Protein AF-0000000085069146 (afdb_homodimer)

Foldseek 3Di:
DPPPPPPPPPPPPPPQQDQDCVDVVSVVLVVLLVVLLVVLVVCLVVPNLVSNVVSLVVLVVQLCCCVPPVVHVSSNVVSVVSSVVSVVVSVVSVVVVVVVD/DPPPPPPPPPPPPPPQQDQDCVDVVSVVLVVLLVVLLVVLVVCLVVPNLVSNVVSLVVLVVQLCCCVPPVVHVSSNVVSVVSSVVSVVVSVVSVVVVVVVD

Organism: Shewanella halifaxensis (strain HAW-EB4) (NCBI:txid458817)

Nearest PDB structures (foldseek):
  2w2u-assembly2_B  TM=6.486E-01  e=1.997E+00  Sulfolobus acidocaldarius
  6lea-assembly2_B  TM=6.170E-01  e=5.760E+00  Helicobacter pylori CPY1124
  1sr2-assembly1_A  TM=4.870E-01  e=4.122E+00  Escherichia coli
  2w2u-assembly2_B  TM=6.490E-01  e=1.997E+00  Sulfolobus acidocaldarius
  6lea-assembly2_B  TM=6.173E-01  e=5.760E+00  Helicobacter pylori CPY1124

Structure (mmCIF, N/CA/C/O backbone):
data_AF-0000000085069146-model_v1
#
loop_
_entity.id
_entity.type
_entity.pdbx_description
1 polymer 'Uncharacterized protein'
#
loop_
_atom_site.group_PDB
_atom_site.id
_atom_site.type_symbol
_atom_site.label_atom_id
_atom_site.label_alt_id
_atom_site.label_comp_id
_atom_site.label_asym_id
_atom_site.label_entity_id
_atom_site.label_seq_id
_atom_site.pdbx_PDB_ins_code
_atom_site.Cartn_x
_atom_site.Cartn_y
_atom_site.Cartn_z
_atom_site.occupancy
_atom_site.B_iso_or_equiv
_atom_site.auth_seq_id
_atom_site.auth_comp_id
_atom_site.auth_asym_id
_atom_site.auth_atom_id
_atom_site.pdbx_PDB_model_num
ATOM 1 N N . MET A 1 1 ? 60.031 -17.797 2.994 1 29.83 1 MET A N 1
ATOM 2 C CA . MET A 1 1 ? 58.812 -17.094 3.459 1 29.83 1 MET A CA 1
ATOM 3 C C . MET A 1 1 ? 57.812 -16.953 2.33 1 29.83 1 MET A C 1
ATOM 5 O O . MET A 1 1 ? 58 -16.125 1.43 1 29.83 1 MET A O 1
ATOM 9 N N . THR A 1 2 ? 57.281 -18.125 1.842 1 36.91 2 THR A N 1
ATOM 10 C CA . THR A 1 2 ? 56.344 -18.375 0.756 1 36.91 2 THR A CA 1
ATOM 11 C C . THR A 1 2 ? 55 -17.719 1.054 1 36.91 2 THR A C 1
ATOM 13 O O . THR A 1 2 ? 54.344 -18.016 2.072 1 36.91 2 THR A O 1
ATOM 16 N N . HIS A 1 3 ? 54.844 -16.391 0.701 1 35.59 3 HIS A N 1
ATOM 17 C CA . HIS A 1 3 ? 53.594 -15.609 0.743 1 35.59 3 HIS A CA 1
ATOM 18 C C . HIS A 1 3 ? 52.469 -16.312 -0.022 1 35.59 3 HIS A C 1
ATOM 20 O O . HIS A 1 3 ? 52.562 -16.5 -1.236 1 35.59 3 HIS A O 1
ATOM 26 N N . SER A 1 4 ? 51.844 -17.312 0.593 1 34.62 4 SER A N 1
ATOM 27 C CA . SER A 1 4 ? 50.594 -17.859 0.051 1 34.62 4 SER A CA 1
ATOM 28 C C . SER A 1 4 ? 49.562 -16.766 -0.184 1 34.62 4 SER A C 1
ATOM 30 O O . SER A 1 4 ? 49.188 -16.047 0.748 1 34.62 4 SER A O 1
ATOM 32 N N . ASN A 1 5 ? 49.562 -16.172 -1.427 1 31.11 5 ASN A N 1
ATOM 33 C CA . ASN A 1 5 ? 48.531 -15.289 -1.982 1 31.11 5 ASN A CA 1
ATOM 34 C C . ASN A 1 5 ? 47.125 -15.891 -1.844 1 31.11 5 ASN A C 1
ATOM 36 O O . ASN A 1 5 ? 46.781 -16.797 -2.594 1 31.11 5 ASN A O 1
ATOM 40 N N . ASN A 1 6 ? 46.688 -16.156 -0.671 1 31.34 6 ASN A N 1
ATOM 41 C CA . ASN A 1 6 ? 45.281 -16.516 -0.556 1 31.34 6 ASN A CA 1
ATOM 42 C C . ASN A 1 6 ? 44.375 -15.461 -1.211 1 31.34 6 ASN A C 1
ATOM 44 O O . ASN A 1 6 ? 44.25 -14.344 -0.708 1 31.34 6 ASN A O 1
ATOM 48 N N . VAL A 1 7 ? 44.281 -15.461 -2.514 1 32.47 7 VAL A N 1
ATOM 49 C CA . VAL A 1 7 ? 43.312 -14.664 -3.252 1 32.47 7 VAL A CA 1
ATOM 50 C C . VAL A 1 7 ? 41.938 -14.805 -2.609 1 32.47 7 VAL A C 1
ATOM 52 O O . VAL A 1 7 ? 41.438 -15.922 -2.418 1 32.47 7 VAL A O 1
ATOM 55 N N . ALA A 1 8 ? 41.594 -13.906 -1.754 1 35.69 8 ALA A N 1
ATOM 56 C CA . ALA A 1 8 ? 40.25 -13.734 -1.243 1 35.69 8 ALA A CA 1
ATOM 57 C C . ALA A 1 8 ? 39.219 -13.992 -2.336 1 35.69 8 ALA A C 1
ATOM 59 O O . ALA A 1 8 ? 39.281 -13.391 -3.412 1 35.69 8 ALA A O 1
ATOM 60 N N . HIS A 1 9 ? 38.875 -15.188 -2.57 1 34.94 9 HIS A N 1
ATOM 61 C CA . HIS A 1 9 ? 37.781 -15.492 -3.467 1 34.94 9 HIS A CA 1
ATOM 62 C C . HIS A 1 9 ? 36.656 -14.469 -3.33 1 34.94 9 HIS A C 1
ATOM 64 O O . HIS A 1 9 ? 36.156 -14.227 -2.227 1 34.94 9 HIS A O 1
ATOM 70 N N . SER A 1 10 ? 36.75 -13.406 -4.098 1 36.12 10 SER A N 1
ATOM 71 C CA . SER A 1 10 ? 35.656 -12.461 -4.238 1 36.12 10 SER A CA 1
ATOM 72 C C . SER A 1 10 ? 34.312 -13.164 -4.152 1 36.12 10 SER A C 1
ATOM 74 O O . SER A 1 10 ? 34.031 -14.102 -4.91 1 36.12 10 SER A O 1
ATOM 76 N N . VAL A 1 11 ? 33.719 -13.383 -2.979 1 39.62 11 VAL A N 1
ATOM 77 C CA . VAL A 1 11 ? 32.312 -13.781 -2.904 1 39.62 11 VAL A CA 1
ATOM 78 C C . VAL A 1 11 ? 31.547 -13.188 -4.078 1 39.62 11 VAL A C 1
ATOM 80 O O . VAL A 1 11 ? 31.672 -11.992 -4.367 1 39.62 11 VAL A O 1
ATOM 83 N N . PRO A 1 12 ? 31.312 -13.906 -5.109 1 39.94 12 PRO A N 1
ATOM 84 C CA . PRO A 1 12 ? 30.5 -13.289 -6.164 1 39.94 12 PRO A CA 1
ATOM 85 C C . PRO A 1 12 ? 29.531 -12.242 -5.629 1 39.94 12 PRO A C 1
ATOM 87 O O . PRO A 1 12 ? 29.016 -12.391 -4.523 1 39.94 12 PRO A O 1
ATOM 90 N N . ALA A 1 13 ? 29.562 -11 -5.887 1 39.19 13 ALA A N 1
ATOM 91 C CA . ALA A 1 13 ? 28.625 -9.922 -5.594 1 39.19 13 ALA A CA 1
ATOM 92 C C . ALA A 1 13 ? 27.203 -10.461 -5.465 1 39.19 13 ALA A C 1
ATOM 94 O O . ALA A 1 13 ? 26.75 -11.227 -6.316 1 39.19 13 ALA A O 1
ATOM 95 N N . ALA A 1 14 ? 26.656 -10.766 -4.348 1 45.34 14 ALA A N 1
ATOM 96 C CA . ALA A 1 14 ? 25.297 -11.211 -4.059 1 45.34 14 ALA A CA 1
ATOM 97 C C . ALA A 1 14 ? 24.328 -10.742 -5.141 1 45.34 14 ALA A C 1
ATOM 99 O O . ALA A 1 14 ? 24.359 -9.586 -5.555 1 45.34 14 ALA A O 1
ATOM 100 N N . ASN A 1 15 ? 23.859 -11.68 -6.113 1 59.53 15 ASN A N 1
ATOM 101 C CA . ASN A 1 15 ? 22.984 -11.5 -7.258 1 59.53 15 ASN A CA 1
ATOM 102 C C . ASN A 1 15 ? 21.922 -10.438 -6.988 1 59.53 15 ASN A C 1
ATOM 104 O O . ASN A 1 15 ? 21.109 -10.578 -6.078 1 59.53 15 ASN A O 1
ATOM 108 N N . THR A 1 16 ? 22.125 -9.289 -7.332 1 75.31 16 THR A N 1
ATOM 109 C CA . THR A 1 16 ? 21.172 -8.188 -7.207 1 75.31 16 THR A CA 1
ATOM 110 C C . THR A 1 16 ? 19.797 -8.594 -7.742 1 75.31 16 THR A C 1
ATOM 112 O O . THR A 1 16 ? 19.688 -9.062 -8.875 1 75.31 16 THR A O 1
ATOM 115 N N . PRO A 1 17 ? 18.797 -8.562 -6.891 1 87.44 17 PRO A N 1
ATOM 116 C CA . PRO A 1 17 ? 17.469 -8.906 -7.391 1 87.44 17 PRO A CA 1
ATOM 117 C C . PRO A 1 17 ? 17.078 -8.094 -8.625 1 87.44 17 PRO A C 1
ATOM 119 O O . PRO A 1 17 ? 17.438 -6.918 -8.734 1 87.44 17 PRO A O 1
ATOM 122 N N . ALA A 1 18 ? 16.594 -8.852 -9.586 1 92.81 18 ALA A N 1
ATOM 123 C CA . ALA A 1 18 ? 16.078 -8.219 -10.805 1 92.81 18 ALA A CA 1
ATOM 124 C C . ALA A 1 18 ? 14.703 -8.766 -11.172 1 92.81 18 ALA A C 1
ATOM 126 O O . ALA A 1 18 ? 14.352 -9.891 -10.797 1 92.81 18 ALA A O 1
ATOM 127 N N . PHE A 1 19 ? 13.977 -7.902 -11.891 1 96.12 19 PHE A N 1
ATOM 128 C CA . PHE A 1 19 ? 12.711 -8.383 -12.422 1 96.12 19 PHE A CA 1
ATOM 129 C C . PHE A 1 19 ? 12.93 -9.477 -13.453 1 96.12 19 PHE A C 1
ATOM 131 O O . PHE A 1 19 ? 13.812 -9.367 -14.312 1 96.12 19 PHE A O 1
ATOM 138 N N . ASP A 1 20 ? 12.219 -10.539 -13.242 1 96.62 20 ASP A N 1
ATOM 139 C CA . ASP A 1 20 ? 12.109 -11.547 -14.297 1 96.62 20 ASP A CA 1
ATOM 140 C C . ASP A 1 20 ? 11.055 -11.156 -15.328 1 96.62 20 ASP A C 1
ATOM 142 O O . ASP A 1 20 ? 9.859 -11.359 -15.102 1 96.62 20 ASP A O 1
ATOM 146 N N . LEU A 1 21 ? 11.453 -10.664 -16.469 1 94.5 21 LEU A N 1
ATOM 147 C CA . LEU A 1 21 ? 10.539 -10.07 -17.438 1 94.5 21 LEU A CA 1
ATOM 148 C C . LEU A 1 21 ? 9.719 -11.141 -18.141 1 94.5 21 LEU A C 1
ATOM 150 O O . LEU A 1 21 ? 8.734 -10.836 -18.828 1 94.5 21 LEU A O 1
ATOM 154 N N . SER A 1 22 ? 10.102 -12.367 -17.953 1 96.56 22 SER A N 1
ATOM 155 C CA . SER A 1 22 ? 9.312 -13.453 -18.516 1 96.56 22 SER A CA 1
ATOM 156 C C . SER A 1 22 ? 8.172 -13.852 -17.578 1 96.56 22 SER A C 1
ATOM 158 O O . SER A 1 22 ? 7.277 -14.602 -17.969 1 96.56 22 SER A O 1
ATOM 160 N N . ASN A 1 23 ? 8.148 -13.414 -16.438 1 96.81 23 ASN A N 1
ATOM 161 C CA . ASN A 1 23 ? 7.141 -13.672 -15.414 1 96.81 23 ASN A CA 1
ATOM 162 C C . ASN A 1 23 ? 6.098 -12.562 -15.359 1 96.81 23 ASN A C 1
ATOM 164 O O . ASN A 1 23 ? 6.41 -11.43 -14.992 1 96.81 23 ASN A O 1
ATOM 168 N N . PRO A 1 24 ? 4.859 -12.891 -15.656 1 97.25 24 PRO A N 1
ATOM 169 C CA . PRO A 1 24 ? 3.822 -11.859 -15.727 1 97.25 24 PRO A CA 1
ATOM 170 C C . PRO A 1 24 ? 3.617 -11.133 -14.398 1 97.25 24 PRO A C 1
ATOM 172 O O . PRO A 1 24 ? 3.264 -9.945 -14.391 1 97.25 24 PRO A O 1
ATOM 175 N N . GLN A 1 25 ? 3.846 -11.781 -13.312 1 97.69 25 GLN A N 1
ATOM 176 C CA . GLN A 1 25 ? 3.707 -11.109 -12.023 1 97.69 25 GLN A CA 1
ATOM 177 C C . GLN A 1 25 ? 4.809 -10.078 -11.82 1 97.69 25 GLN A C 1
ATOM 179 O O . GLN A 1 25 ? 4.559 -8.984 -11.305 1 97.69 25 GLN A O 1
ATOM 184 N N . HIS A 1 26 ? 5.945 -10.414 -12.266 1 98.38 26 HIS A N 1
ATOM 185 C CA . HIS A 1 26 ? 7.047 -9.461 -12.195 1 98.38 26 HIS A CA 1
ATOM 186 C C . HIS A 1 26 ? 6.805 -8.273 -13.117 1 98.38 26 HIS A C 1
ATOM 188 O O . HIS A 1 26 ? 7.074 -7.129 -12.734 1 98.38 26 HIS A O 1
ATOM 194 N N . LEU A 1 27 ? 6.316 -8.531 -14.211 1 98.44 27 LEU A N 1
ATOM 195 C CA . LEU A 1 27 ? 6.016 -7.449 -15.141 1 98.44 27 LEU A CA 1
ATOM 196 C C . LEU A 1 27 ? 4.965 -6.508 -14.555 1 98.44 27 LEU A C 1
ATOM 198 O O . LEU A 1 27 ? 5.125 -5.289 -14.602 1 98.44 27 LEU A O 1
ATOM 202 N N . ALA A 1 28 ? 3.953 -7.109 -14.047 1 98.62 28 ALA A N 1
ATOM 203 C CA . ALA A 1 28 ? 2.881 -6.309 -13.461 1 98.62 28 ALA A CA 1
ATOM 204 C C . ALA A 1 28 ? 3.385 -5.512 -12.266 1 98.62 28 ALA A C 1
ATOM 206 O O . ALA A 1 28 ? 3.078 -4.324 -12.125 1 98.62 28 ALA A O 1
ATOM 207 N N . MET A 1 29 ? 4.195 -6.148 -11.453 1 98.75 29 MET A N 1
ATOM 208 C CA . MET A 1 29 ? 4.734 -5.48 -10.273 1 98.75 29 MET A CA 1
ATOM 209 C C . MET A 1 29 ? 5.664 -4.34 -10.672 1 98.75 29 MET A C 1
ATOM 211 O O . MET A 1 29 ? 5.672 -3.285 -10.031 1 98.75 29 MET A O 1
ATOM 215 N N . ARG A 1 30 ? 6.43 -4.602 -11.688 1 98.62 30 ARG A N 1
ATOM 216 C CA . ARG A 1 30 ? 7.328 -3.553 -12.164 1 98.62 30 ARG A CA 1
ATOM 217 C C . ARG A 1 30 ? 6.547 -2.312 -12.586 1 98.62 30 ARG A C 1
ATOM 219 O O . ARG A 1 30 ? 6.93 -1.189 -12.25 1 98.62 30 ARG A O 1
ATOM 226 N N . LYS A 1 31 ? 5.457 -2.496 -13.258 1 98.69 31 LYS A N 1
ATOM 227 C CA . LYS A 1 31 ? 4.617 -1.388 -13.695 1 98.69 31 LYS A CA 1
ATOM 228 C C . LYS A 1 31 ? 4.008 -0.65 -12.508 1 98.69 31 LYS A C 1
ATOM 230 O O . LYS A 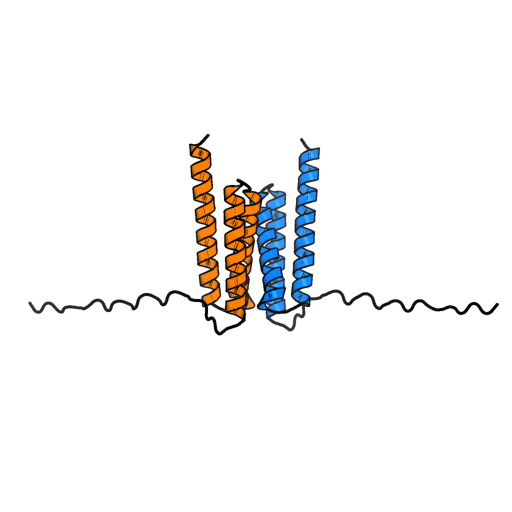1 31 ? 4.004 0.582 -12.469 1 98.69 31 LYS A O 1
ATOM 235 N N . LEU A 1 32 ? 3.529 -1.408 -11.594 1 98.81 32 LEU A N 1
ATOM 236 C CA . LEU A 1 32 ? 2.957 -0.805 -10.398 1 98.81 32 LEU A CA 1
ATOM 237 C C . LEU A 1 32 ? 3.998 0.037 -9.664 1 98.81 32 LEU A C 1
ATOM 239 O O . LEU A 1 32 ? 3.725 1.179 -9.289 1 98.81 32 LEU A O 1
ATOM 243 N N . MET A 1 33 ? 5.148 -0.481 -9.492 1 98.88 33 MET A N 1
ATOM 244 C CA . MET A 1 33 ? 6.215 0.193 -8.758 1 98.88 33 MET A CA 1
ATOM 245 C C . MET A 1 33 ? 6.633 1.479 -9.469 1 98.88 33 MET A C 1
ATOM 247 O O . MET A 1 33 ? 6.848 2.506 -8.82 1 98.88 33 MET A O 1
ATOM 251 N N . ALA A 1 34 ? 6.777 1.39 -10.773 1 98.81 34 ALA A N 1
ATOM 252 C CA . ALA A 1 34 ? 7.137 2.574 -11.547 1 98.81 34 ALA A CA 1
ATOM 253 C C . ALA A 1 34 ? 6.09 3.674 -11.383 1 98.81 34 ALA A C 1
ATOM 255 O O . ALA A 1 34 ? 6.438 4.84 -11.172 1 98.81 34 ALA A O 1
ATOM 256 N N . ASP A 1 35 ? 4.84 3.336 -11.469 1 98.81 35 ASP A N 1
ATOM 257 C CA . ASP A 1 35 ? 3.748 4.293 -11.32 1 98.81 35 ASP A CA 1
ATOM 258 C C . ASP A 1 35 ? 3.771 4.941 -9.938 1 98.81 35 ASP A C 1
ATOM 260 O O . ASP A 1 35 ? 3.631 6.16 -9.812 1 98.81 35 ASP A O 1
ATOM 264 N N . ILE A 1 36 ? 3.967 4.195 -8.93 1 98.88 36 ILE A N 1
ATOM 265 C CA . ILE A 1 36 ? 3.98 4.695 -7.559 1 98.88 36 ILE A CA 1
ATOM 266 C C . ILE A 1 36 ? 5.148 5.66 -7.375 1 98.88 36 ILE A C 1
ATOM 268 O O . ILE A 1 36 ? 4.996 6.727 -6.77 1 98.88 36 ILE A O 1
ATOM 272 N N . HIS A 1 37 ? 6.281 5.23 -7.879 1 98.81 37 HIS A N 1
ATOM 273 C CA . HIS A 1 37 ? 7.461 6.082 -7.77 1 98.81 37 HIS A CA 1
ATOM 274 C C . HIS A 1 37 ? 7.207 7.453 -8.383 1 98.81 37 HIS A C 1
ATOM 276 O O . HIS A 1 37 ? 7.496 8.477 -7.758 1 98.81 37 HIS A O 1
ATOM 282 N N . ILE A 1 38 ? 6.648 7.48 -9.547 1 98.75 38 ILE A N 1
ATOM 283 C CA . ILE A 1 38 ? 6.402 8.719 -10.266 1 98.75 38 ILE A CA 1
ATOM 284 C C . ILE A 1 38 ? 5.457 9.609 -9.461 1 98.75 38 ILE A C 1
ATOM 286 O O . ILE A 1 38 ? 5.715 10.805 -9.281 1 98.75 38 ILE A O 1
ATOM 290 N N . HIS A 1 39 ? 4.438 9.07 -8.938 1 98.75 39 HIS A N 1
ATOM 291 C CA . HIS A 1 39 ? 3.438 9.852 -8.211 1 98.75 39 HIS A CA 1
ATOM 292 C C . HIS A 1 39 ? 3.961 10.289 -6.852 1 98.75 39 HIS A C 1
ATOM 294 O O . HIS A 1 39 ? 3.615 11.367 -6.367 1 98.75 39 HIS A O 1
ATOM 300 N N . HIS A 1 40 ? 4.785 9.484 -6.254 1 98.81 40 HIS A N 1
ATOM 301 C CA . HIS A 1 40 ? 5.43 9.859 -5.004 1 98.81 40 HIS A CA 1
ATOM 302 C C . HIS A 1 40 ? 6.32 11.086 -5.188 1 98.81 40 HIS A C 1
ATOM 304 O O . HIS A 1 40 ? 6.227 12.047 -4.426 1 98.81 40 HIS A O 1
ATOM 310 N N . VAL A 1 41 ? 7.121 11.047 -6.152 1 98.19 41 VAL A N 1
ATOM 311 C CA . VAL A 1 41 ? 8.039 12.148 -6.441 1 98.19 41 VAL A CA 1
ATOM 312 C C . VAL A 1 41 ? 7.246 13.414 -6.742 1 98.19 41 VAL A C 1
ATOM 314 O O . VAL A 1 41 ? 7.594 14.5 -6.266 1 98.19 41 VAL A O 1
ATOM 317 N N . GLN A 1 42 ? 6.188 13.234 -7.512 1 98.38 42 GLN A N 1
ATOM 318 C CA . GLN A 1 42 ? 5.336 14.375 -7.824 1 98.38 42 GLN A CA 1
ATOM 319 C C . GLN A 1 42 ? 4.723 14.969 -6.555 1 98.38 42 GLN A C 1
ATOM 321 O O . GLN A 1 42 ? 4.672 16.188 -6.395 1 98.38 42 GLN A O 1
ATOM 326 N N . ALA A 1 43 ? 4.242 14.109 -5.695 1 98.44 43 ALA A N 1
ATOM 327 C CA . ALA A 1 43 ? 3.658 14.562 -4.438 1 98.44 43 ALA A CA 1
ATOM 328 C C . ALA A 1 43 ? 4.672 15.352 -3.613 1 98.44 43 ALA A C 1
ATOM 330 O O . ALA A 1 43 ? 4.34 16.391 -3.033 1 98.44 43 ALA A O 1
ATOM 331 N N . LEU A 1 44 ? 5.887 14.922 -3.578 1 97.44 44 LEU A N 1
ATOM 332 C CA . LEU A 1 44 ? 6.926 15.617 -2.826 1 97.44 44 LEU A CA 1
ATOM 333 C C . LEU A 1 44 ? 7.242 16.969 -3.451 1 97.44 44 LEU A C 1
ATOM 335 O O . LEU A 1 44 ? 7.414 17.969 -2.74 1 97.44 44 LEU A O 1
ATOM 339 N N . ALA A 1 45 ? 7.355 17 -4.723 1 95.88 45 ALA A N 1
ATOM 340 C CA . ALA A 1 45 ? 7.633 18.25 -5.434 1 95.88 45 ALA A CA 1
ATOM 341 C C . ALA A 1 45 ? 6.57 19.297 -5.129 1 95.88 45 ALA A C 1
ATOM 343 O O . ALA A 1 45 ? 6.859 20.5 -5.113 1 95.88 45 ALA A O 1
ATOM 344 N N . GLU A 1 46 ? 5.324 18.875 -4.875 1 96.62 46 GLU A N 1
ATOM 345 C CA . GLU A 1 46 ? 4.203 19.766 -4.578 1 96.62 46 GLU A CA 1
ATOM 346 C C . GLU A 1 46 ? 4.027 19.953 -3.072 1 96.62 46 GLU A C 1
ATOM 348 O O . GLU A 1 46 ? 3.047 20.547 -2.623 1 96.62 46 GLU A O 1
ATOM 353 N N . ASN A 1 47 ? 4.895 19.406 -2.312 1 94.75 47 ASN A N 1
ATOM 354 C CA . ASN A 1 47 ? 4.906 19.484 -0.855 1 94.75 47 ASN A CA 1
ATOM 355 C C . ASN A 1 47 ? 3.639 18.891 -0.249 1 94.75 47 ASN A C 1
ATOM 357 O O . ASN A 1 47 ? 3.111 19.406 0.735 1 94.75 47 ASN A O 1
ATOM 361 N N . LEU A 1 48 ? 3.156 17.891 -0.87 1 96.62 48 LEU A N 1
ATOM 362 C CA . LEU A 1 48 ? 2.02 17.125 -0.349 1 96.62 48 LEU A CA 1
ATOM 363 C C . LEU A 1 48 ? 2.49 15.922 0.454 1 96.62 48 LEU A C 1
ATOM 365 O O . LEU A 1 48 ? 2.422 14.789 -0.026 1 96.62 48 LEU A O 1
ATOM 369 N N . LEU A 1 49 ? 2.779 16.094 1.694 1 95.44 49 LEU A N 1
ATOM 370 C CA . LEU A 1 49 ? 3.49 15.109 2.504 1 95.44 49 LEU A CA 1
ATOM 371 C C . LEU A 1 49 ? 2.59 13.93 2.838 1 95.44 49 LEU A C 1
ATOM 373 O O . LEU A 1 49 ? 3.043 12.781 2.848 1 95.44 49 LEU A O 1
ATOM 377 N N . THR A 1 50 ? 1.379 14.195 3.111 1 96.38 50 THR A N 1
ATOM 378 C CA . THR A 1 50 ? 0.431 13.125 3.395 1 96.38 50 THR A CA 1
ATOM 379 C C . THR A 1 50 ? 0.229 12.242 2.166 1 96.38 50 THR A C 1
ATOM 381 O O . THR A 1 50 ? 0.164 11.016 2.279 1 96.38 50 THR A O 1
ATOM 384 N N . THR A 1 51 ? 0.176 12.836 1.044 1 98 51 THR A N 1
ATOM 385 C CA . THR A 1 51 ? 0.026 12.102 -0.211 1 98 51 THR A CA 1
ATOM 386 C C . THR A 1 51 ? 1.274 11.281 -0.508 1 98 51 THR A C 1
ATOM 388 O O . THR A 1 51 ? 1.176 10.133 -0.945 1 98 51 THR A O 1
ATOM 391 N N . ALA A 1 52 ? 2.41 11.883 -0.248 1 98.56 52 ALA A N 1
ATOM 392 C CA . ALA A 1 52 ? 3.656 11.141 -0.44 1 98.56 52 ALA A CA 1
ATOM 393 C C . ALA A 1 52 ? 3.709 9.914 0.458 1 98.56 52 ALA A C 1
ATOM 395 O O . ALA A 1 52 ? 4.098 8.828 0.014 1 98.56 52 ALA A O 1
ATOM 396 N N . ALA A 1 53 ? 3.311 10.109 1.663 1 98.25 53 ALA A N 1
ATOM 397 C CA . ALA A 1 53 ? 3.283 8.992 2.604 1 98.25 53 ALA A CA 1
ATOM 398 C C . ALA A 1 53 ? 2.342 7.891 2.121 1 98.25 53 ALA A C 1
ATOM 400 O O . ALA A 1 53 ? 2.617 6.703 2.305 1 98.25 53 ALA A O 1
ATOM 401 N N . LYS A 1 54 ? 1.259 8.266 1.55 1 98.75 54 LYS A N 1
ATOM 402 C CA . LYS A 1 54 ? 0.309 7.309 0.992 1 98.75 54 LYS A CA 1
ATOM 403 C C . LYS A 1 54 ? 0.959 6.465 -0.101 1 98.75 54 LYS A C 1
ATOM 405 O O . LYS A 1 54 ? 0.791 5.242 -0.132 1 98.75 54 LYS A O 1
ATOM 410 N N . TYR A 1 55 ? 1.674 7.07 -0.935 1 98.94 55 TYR A N 1
ATOM 411 C CA . TYR A 1 55 ? 2.326 6.324 -2.006 1 98.94 55 TYR A CA 1
ATOM 412 C C . TYR A 1 55 ? 3.412 5.41 -1.451 1 98.94 55 TYR A C 1
ATOM 414 O O . TYR A 1 55 ? 3.605 4.297 -1.941 1 98.94 55 TYR A O 1
ATOM 422 N N . ARG A 1 56 ? 4.16 5.902 -0.486 1 98.88 56 ARG A N 1
ATOM 423 C CA . ARG A 1 56 ? 5.102 5 0.166 1 98.88 56 ARG A CA 1
ATOM 424 C C . ARG A 1 56 ? 4.383 3.816 0.799 1 98.88 56 ARG A C 1
ATOM 426 O O . ARG A 1 56 ? 4.852 2.68 0.715 1 98.88 56 ARG A O 1
ATOM 433 N N . GLY A 1 57 ? 3.271 4.062 1.397 1 98.94 57 GLY A N 1
ATOM 434 C CA . GLY A 1 57 ? 2.441 2.988 1.915 1 98.94 57 GLY A CA 1
ATOM 435 C C . GLY A 1 57 ? 2.057 1.97 0.859 1 98.94 57 GLY A C 1
ATOM 436 O O . GLY A 1 57 ? 2.033 0.768 1.129 1 98.94 57 GLY A O 1
ATOM 437 N N . MET A 1 58 ? 1.772 2.428 -0.336 1 98.94 58 MET A N 1
ATOM 438 C CA . MET A 1 58 ? 1.438 1.506 -1.417 1 98.94 58 MET A CA 1
ATOM 439 C C . MET A 1 58 ? 2.58 0.527 -1.67 1 98.94 58 MET A C 1
ATOM 441 O O . MET A 1 58 ? 2.352 -0.674 -1.824 1 98.94 58 MET A O 1
ATOM 445 N N . VAL A 1 59 ? 3.754 1.028 -1.657 1 98.94 59 VAL A N 1
ATOM 446 C CA . VAL A 1 59 ? 4.91 0.172 -1.888 1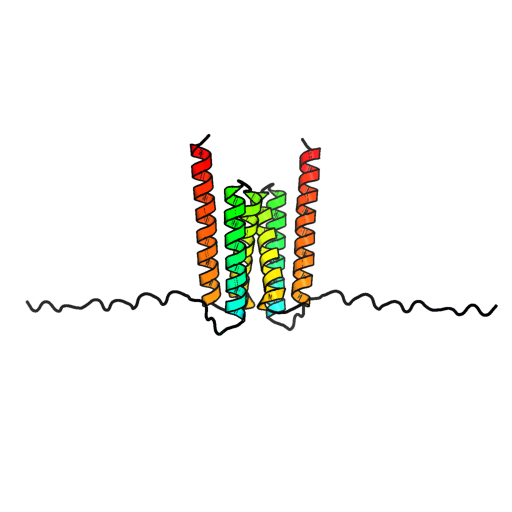 98.94 59 VAL A CA 1
ATOM 447 C C . VAL A 1 59 ? 5.047 -0.831 -0.744 1 98.94 59 VAL A C 1
ATOM 449 O O . VAL A 1 59 ? 5.383 -1.997 -0.97 1 98.94 59 VAL A O 1
ATOM 452 N N . ILE A 1 60 ? 4.844 -0.373 0.46 1 98.94 60 ILE A N 1
ATOM 453 C CA . ILE A 1 60 ? 4.895 -1.271 1.608 1 98.94 60 ILE A CA 1
ATOM 454 C C . ILE A 1 60 ? 3.857 -2.381 1.443 1 98.94 60 ILE A C 1
ATOM 456 O O . ILE A 1 60 ? 4.129 -3.543 1.751 1 98.94 60 ILE A O 1
ATOM 460 N N . GLY A 1 61 ? 2.688 -2.004 0.886 1 98.94 61 GLY A N 1
ATOM 461 C CA . GLY A 1 61 ? 1.697 -3.018 0.56 1 98.94 61 GLY A CA 1
ATOM 462 C C . GLY A 1 61 ? 2.191 -4.031 -0.456 1 98.94 61 GLY A C 1
ATOM 463 O O . GLY A 1 61 ? 2.035 -5.238 -0.262 1 98.94 61 GLY A O 1
ATOM 464 N N . LEU A 1 62 ? 2.789 -3.557 -1.502 1 98.94 62 LEU A N 1
ATOM 465 C CA . LEU A 1 62 ? 3.357 -4.441 -2.512 1 98.94 62 LEU A CA 1
ATOM 466 C C . LEU A 1 62 ? 4.395 -5.375 -1.896 1 98.94 62 LEU A C 1
ATOM 468 O O . LEU A 1 62 ? 4.418 -6.57 -2.197 1 98.94 62 LEU A O 1
ATOM 472 N N . LYS A 1 63 ? 5.254 -4.859 -1.062 1 98.88 63 LYS A N 1
ATOM 473 C CA . LYS A 1 63 ? 6.32 -5.602 -0.401 1 98.88 63 LYS A CA 1
ATOM 474 C C . LYS A 1 63 ? 5.758 -6.742 0.442 1 98.88 63 LYS A C 1
ATOM 476 O O . LYS A 1 63 ? 6.254 -7.871 0.383 1 98.88 63 LYS A O 1
ATOM 481 N N . LYS A 1 64 ? 4.75 -6.422 1.184 1 98.88 64 LYS A N 1
ATOM 482 C CA . LYS A 1 64 ? 4.125 -7.434 2.031 1 98.88 64 LYS A CA 1
ATOM 483 C C . LYS A 1 64 ? 3.477 -8.531 1.192 1 98.88 64 LYS A C 1
ATOM 485 O O . LYS A 1 64 ? 3.561 -9.711 1.532 1 98.88 64 LYS A O 1
ATOM 490 N N . VAL A 1 65 ? 2.861 -8.148 0.112 1 98.88 65 VAL A N 1
ATOM 491 C CA . VAL A 1 65 ? 2.254 -9.148 -0.761 1 98.88 65 VAL A CA 1
ATOM 492 C C . VAL A 1 65 ? 3.338 -10.039 -1.358 1 98.88 65 VAL A C 1
ATOM 494 O O . VAL A 1 65 ? 3.18 -11.266 -1.422 1 98.88 65 VAL A O 1
ATOM 497 N N . ALA A 1 66 ? 4.383 -9.422 -1.825 1 98.81 66 ALA A N 1
ATOM 498 C CA . ALA A 1 66 ? 5.48 -10.203 -2.393 1 98.81 66 ALA A CA 1
ATOM 499 C C . ALA A 1 66 ? 5.965 -11.258 -1.406 1 98.81 66 ALA A C 1
ATOM 501 O O . ALA A 1 66 ? 6.223 -12.398 -1.79 1 98.81 66 ALA A O 1
ATOM 502 N N . LEU A 1 67 ? 5.984 -10.875 -0.158 1 98.62 67 LEU A N 1
ATOM 503 C CA . LEU A 1 67 ? 6.535 -11.742 0.876 1 98.62 67 LEU A CA 1
ATOM 504 C C . LEU A 1 67 ? 5.512 -12.797 1.303 1 98.62 67 LEU A C 1
ATOM 506 O O . LEU A 1 67 ? 5.805 -13.992 1.289 1 98.62 67 LEU A O 1
ATOM 510 N N . TYR A 1 68 ? 4.352 -12.352 1.594 1 98.5 68 TYR A N 1
ATOM 511 C CA . TYR A 1 68 ? 3.436 -13.211 2.336 1 98.5 68 TYR A CA 1
ATOM 512 C C . TYR A 1 68 ? 2.449 -13.891 1.396 1 98.5 68 TYR A C 1
ATOM 514 O O . TYR A 1 68 ? 1.84 -14.898 1.755 1 98.5 68 TYR A O 1
ATOM 522 N N . VAL A 1 69 ? 2.227 -13.359 0.244 1 98.62 69 VAL A N 1
ATOM 523 C CA . VAL A 1 69 ? 1.193 -13.875 -0.648 1 98.62 69 VAL A CA 1
ATOM 524 C C . VAL A 1 69 ? 1.842 -14.586 -1.834 1 98.62 69 VAL A C 1
ATOM 526 O O . VAL A 1 69 ? 1.525 -15.742 -2.119 1 98.62 69 VAL A O 1
ATOM 529 N N . LEU A 1 70 ? 2.797 -13.945 -2.428 1 98.25 70 LEU A N 1
ATOM 530 C CA . LEU A 1 70 ? 3.414 -14.484 -3.635 1 98.25 70 LEU A CA 1
ATOM 531 C C . LEU A 1 70 ? 4.613 -15.359 -3.287 1 98.25 70 LEU A C 1
ATOM 533 O O . LEU A 1 70 ? 5.082 -16.141 -4.121 1 98.25 70 LEU A O 1
ATOM 537 N N . HIS A 1 71 ? 5.145 -15.148 -2.111 1 97.94 71 HIS A N 1
ATOM 538 C CA . HIS A 1 71 ? 6.359 -15.844 -1.689 1 97.94 71 HIS A CA 1
ATOM 539 C C . HIS A 1 71 ? 7.477 -15.672 -2.713 1 97.94 71 HIS A C 1
ATOM 541 O O . HIS A 1 71 ? 8.125 -16.641 -3.102 1 97.94 71 HIS A O 1
ATOM 547 N N . ASP A 1 72 ? 7.637 -14.516 -3.16 1 98 72 ASP A N 1
ATOM 548 C CA . ASP A 1 72 ? 8.641 -14.141 -4.156 1 98 72 ASP A CA 1
ATOM 549 C C . ASP A 1 72 ? 9.703 -13.227 -3.553 1 98 72 ASP A C 1
ATOM 551 O O . ASP A 1 72 ? 9.484 -12.023 -3.404 1 98 72 ASP A O 1
ATOM 555 N N . GLU A 1 73 ? 10.766 -13.773 -3.312 1 96.88 73 GLU A N 1
ATOM 556 C CA . GLU A 1 73 ? 11.836 -13.062 -2.617 1 96.88 73 GLU A CA 1
ATOM 557 C C . GLU A 1 73 ? 12.422 -11.953 -3.49 1 96.88 73 GLU A C 1
ATOM 559 O O . GLU A 1 73 ? 12.789 -10.891 -2.99 1 96.88 73 GLU A O 1
ATOM 564 N N . SER A 1 74 ? 12.531 -12.312 -4.758 1 97.62 74 SER A N 1
ATOM 565 C CA . SER A 1 74 ? 13.055 -11.289 -5.656 1 97.62 74 SER A CA 1
ATOM 566 C C . SER A 1 74 ? 12.164 -10.047 -5.66 1 97.62 74 SER A C 1
ATOM 568 O O . SER A 1 74 ? 12.656 -8.922 -5.523 1 97.62 74 SER A O 1
ATOM 570 N N . LEU A 1 75 ? 10.906 -10.258 -5.77 1 98.5 75 LEU A N 1
ATOM 571 C CA . LEU A 1 75 ? 9.977 -9.133 -5.746 1 98.5 75 LEU A CA 1
ATOM 572 C C . LEU A 1 75 ? 10 -8.43 -4.391 1 98.5 75 LEU A C 1
ATOM 574 O O . LEU A 1 75 ? 9.906 -7.203 -4.32 1 98.5 75 LEU A O 1
ATOM 578 N N . PHE A 1 76 ? 10.094 -9.18 -3.334 1 98.69 76 PHE A N 1
ATOM 579 C CA . PHE A 1 76 ? 10.203 -8.578 -2.008 1 98.69 76 PHE A CA 1
ATOM 580 C C . PHE A 1 76 ? 11.359 -7.594 -1.948 1 98.69 76 PHE A C 1
ATOM 582 O O . PHE A 1 76 ? 11.188 -6.449 -1.52 1 98.69 76 PHE A O 1
ATOM 589 N N . TRP A 1 77 ? 12.414 -8 -2.393 1 98.62 77 TRP A N 1
ATOM 590 C CA . TRP A 1 77 ? 13.609 -7.168 -2.293 1 98.62 77 TRP A CA 1
ATOM 591 C C . TRP A 1 77 ? 13.5 -5.941 -3.188 1 98.62 77 TRP A C 1
ATOM 593 O O . TRP A 1 77 ? 13.93 -4.848 -2.809 1 98.62 77 TRP A O 1
ATOM 603 N N . LEU A 1 78 ? 12.977 -6.145 -4.332 1 98.69 78 LEU A N 1
ATOM 604 C CA . LEU A 1 78 ? 12.797 -5.016 -5.238 1 98.69 78 LEU A CA 1
ATOM 605 C C . LEU A 1 78 ? 11.859 -3.979 -4.625 1 98.69 78 LEU A C 1
ATOM 607 O O . LEU A 1 78 ? 12.125 -2.775 -4.695 1 98.69 78 LEU A O 1
ATOM 611 N N . CYS A 1 79 ? 10.812 -4.406 -4.027 1 98.81 79 CYS A N 1
ATOM 612 C CA . CYS A 1 79 ? 9.898 -3.498 -3.344 1 98.81 79 CYS A CA 1
ATOM 613 C C . CYS A 1 79 ? 10.57 -2.842 -2.146 1 98.81 79 CYS A C 1
ATOM 615 O O . CYS A 1 79 ? 10.359 -1.659 -1.877 1 98.81 79 CYS A O 1
ATOM 617 N N . PHE A 1 80 ? 11.336 -3.537 -1.444 1 98.69 80 PHE A N 1
ATOM 618 C CA . PHE A 1 80 ? 12.062 -3.014 -0.294 1 98.69 80 PHE A CA 1
ATOM 619 C C . PHE A 1 80 ? 12.992 -1.883 -0.712 1 98.69 80 PHE A C 1
ATOM 621 O O . PHE A 1 80 ? 13.055 -0.848 -0.046 1 98.69 80 PHE A O 1
ATOM 628 N N . GLU A 1 81 ? 13.688 -2.121 -1.755 1 98.38 81 GLU A N 1
ATOM 629 C CA . GLU A 1 81 ? 14.594 -1.094 -2.262 1 98.38 81 GLU A CA 1
ATOM 630 C C . GLU A 1 81 ? 13.836 0.178 -2.629 1 98.38 81 GLU A C 1
ATOM 632 O O . GLU A 1 81 ? 14.273 1.285 -2.318 1 98.38 81 GLU A O 1
ATOM 637 N N . LEU A 1 82 ? 12.773 -0.018 -3.305 1 98.75 82 LEU A N 1
ATOM 638 C CA . LEU A 1 82 ? 11.977 1.151 -3.666 1 98.75 82 LEU A CA 1
ATOM 639 C C . LEU A 1 82 ? 11.453 1.857 -2.42 1 98.75 82 LEU A C 1
ATOM 641 O O . LEU A 1 82 ? 11.508 3.086 -2.328 1 98.75 82 LEU A O 1
ATOM 645 N N . GLU A 1 83 ? 10.93 1.122 -1.458 1 98.81 83 GLU A N 1
ATOM 646 C CA . GLU A 1 83 ? 10.453 1.71 -0.21 1 98.81 83 GLU A CA 1
ATOM 647 C C . GLU A 1 83 ? 11.539 2.551 0.454 1 98.81 83 GLU A C 1
ATOM 649 O O . GLU A 1 83 ? 11.281 3.674 0.895 1 98.81 83 GLU A O 1
ATOM 654 N N . SER A 1 84 ? 12.656 2.01 0.48 1 98.62 84 SER A N 1
ATOM 655 C CA . SER A 1 84 ? 13.797 2.689 1.094 1 98.62 84 SER A CA 1
ATOM 656 C C . SER A 1 84 ? 14.125 3.982 0.358 1 98.62 84 SER A C 1
ATOM 658 O O . SER A 1 84 ? 14.414 5.004 0.985 1 98.62 84 SER A O 1
ATOM 660 N N . ALA A 1 85 ? 14.109 3.885 -0.911 1 98.5 85 ALA A N 1
ATOM 661 C CA . ALA A 1 85 ? 14.375 5.074 -1.717 1 98.5 85 ALA A CA 1
ATOM 662 C C . ALA A 1 85 ? 13.336 6.16 -1.46 1 98.5 85 ALA A C 1
ATOM 664 O O . ALA A 1 85 ? 13.688 7.332 -1.306 1 98.5 85 ALA A O 1
ATOM 665 N N . LEU A 1 86 ? 12.109 5.777 -1.416 1 98.75 86 LEU A N 1
ATOM 666 C CA . LEU A 1 86 ? 11.047 6.746 -1.171 1 98.75 86 LEU A CA 1
ATOM 667 C C . LEU A 1 86 ? 11.203 7.387 0.204 1 98.75 86 LEU A C 1
ATOM 669 O O . LEU A 1 86 ? 11 8.594 0.359 1 98.75 86 LEU A O 1
ATOM 673 N N . GLU A 1 87 ? 11.5 6.641 1.128 1 98 87 GLU A N 1
ATOM 674 C CA . GLU A 1 87 ? 11.734 7.156 2.473 1 98 87 GLU A CA 1
ATOM 675 C C . GLU A 1 87 ? 12.883 8.156 2.486 1 98 87 GLU A C 1
ATOM 677 O O . GLU A 1 87 ? 12.789 9.219 3.111 1 98 87 GLU A O 1
ATOM 682 N N . ALA A 1 88 ? 13.883 7.844 1.822 1 97.94 88 ALA A N 1
ATOM 683 C CA . ALA A 1 88 ? 15.031 8.734 1.732 1 97.94 88 ALA A CA 1
ATOM 684 C C . ALA A 1 88 ? 14.656 10.055 1.061 1 97.94 88 ALA A C 1
ATOM 686 O O . ALA A 1 88 ? 15.086 11.125 1.495 1 97.94 88 ALA A O 1
ATOM 687 N N . PHE A 1 89 ? 13.883 9.922 0.03 1 97.69 89 PHE A N 1
ATOM 688 C CA . PHE A 1 89 ? 13.422 11.125 -0.649 1 97.69 89 PHE A CA 1
ATOM 689 C C . PHE A 1 89 ? 12.617 12.008 0.299 1 97.69 89 PHE A C 1
ATOM 691 O O . PHE A 1 89 ? 12.758 13.227 0.29 1 97.69 89 PHE A O 1
ATOM 698 N N . GLU A 1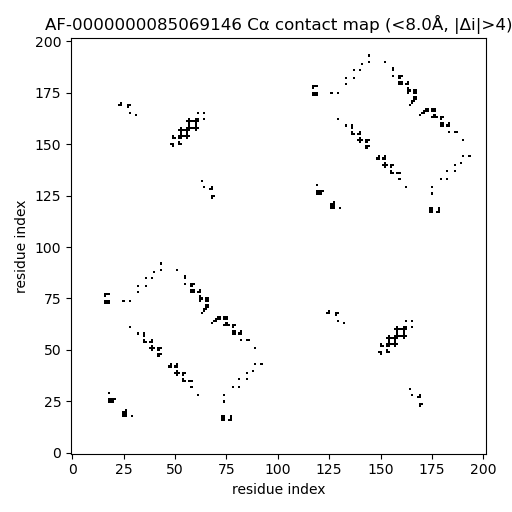 90 ? 11.805 11.422 1.085 1 97.31 90 GLU A N 1
ATOM 699 C CA . GLU A 1 90 ? 11.008 12.172 2.047 1 97.31 90 GLU A CA 1
ATOM 700 C C . GLU A 1 90 ? 11.891 12.867 3.078 1 97.31 90 GLU A C 1
ATOM 702 O O . GLU A 1 90 ? 11.656 14.016 3.438 1 97.31 90 GLU A O 1
ATOM 707 N N . GLU A 1 91 ? 12.836 12.164 3.52 1 96 91 GLU A N 1
ATOM 708 C CA . GLU A 1 91 ? 13.758 12.734 4.5 1 96 91 GLU A CA 1
ATOM 709 C C . GLU A 1 91 ? 14.523 13.914 3.924 1 96 91 GLU A C 1
ATOM 711 O O . GLU A 1 91 ? 14.656 14.953 4.574 1 96 91 GLU A O 1
ATOM 716 N N . LEU A 1 92 ? 14.984 13.734 2.777 1 95.06 92 LEU A N 1
ATOM 717 C CA . LEU A 1 92 ? 15.703 14.812 2.105 1 95.06 92 LEU A CA 1
ATOM 718 C C . LEU A 1 92 ? 14.812 16.031 1.917 1 95.06 92 LEU A C 1
ATOM 720 O O . LEU A 1 92 ? 15.25 17.156 2.139 1 95.06 92 LEU A O 1
ATOM 724 N N . ASN A 1 93 ? 13.625 15.797 1.54 1 93.62 93 ASN A N 1
ATOM 725 C CA . ASN A 1 93 ? 12.664 16.875 1.357 1 93.62 93 ASN A CA 1
ATOM 726 C C . ASN A 1 93 ? 12.414 17.641 2.658 1 93.62 93 ASN A C 1
ATOM 728 O O . ASN A 1 93 ? 12.289 18.859 2.656 1 93.62 93 ASN A O 1
ATOM 732 N N . GLN A 1 94 ? 12.391 16.922 3.695 1 91.44 94 GLN A N 1
ATOM 733 C CA . GLN A 1 94 ? 12.172 17.531 5 1 91.44 94 GLN A CA 1
ATOM 734 C C . GLN A 1 94 ? 13.375 18.375 5.422 1 91.44 94 GLN A C 1
ATOM 736 O O . GLN A 1 94 ? 13.211 19.469 5.969 1 91.44 94 GLN A O 1
ATOM 741 N N . ILE A 1 95 ? 14.516 17.906 5.117 1 91.75 95 ILE A N 1
ATOM 742 C CA . ILE A 1 95 ? 15.742 18.641 5.445 1 91.75 95 ILE A CA 1
ATOM 743 C C . ILE A 1 95 ? 15.789 19.938 4.648 1 91.75 95 ILE A C 1
ATOM 745 O O . ILE A 1 95 ? 16.078 21 5.207 1 91.75 95 ILE A O 1
ATOM 749 N N . GLN A 1 96 ? 15.43 19.844 3.457 1 91.44 96 GLN A N 1
ATOM 750 C CA . GLN A 1 96 ? 15.445 21.016 2.59 1 91.44 96 GLN A CA 1
ATOM 751 C C . GLN A 1 96 ? 14.406 22.047 3.029 1 91.44 96 GLN A C 1
ATOM 753 O O . GLN A 1 96 ? 14.672 23.25 3.029 1 91.44 96 GLN A O 1
ATOM 758 N N . ALA A 1 97 ? 13.289 21.641 3.439 1 87.88 97 ALA A N 1
ATOM 759 C CA . ALA A 1 97 ? 12.219 22.516 3.896 1 87.88 97 ALA A CA 1
ATOM 760 C C . ALA A 1 97 ? 12.625 23.25 5.176 1 87.88 97 ALA A C 1
ATOM 762 O O . ALA A 1 97 ? 12.344 24.438 5.34 1 87.88 97 ALA A O 1
ATOM 763 N N . ARG A 1 98 ? 13.328 22.562 6.023 1 89.06 98 ARG A N 1
ATOM 764 C CA . ARG A 1 98 ? 13.781 23.141 7.285 1 89.06 98 ARG A CA 1
ATOM 765 C C . ARG A 1 98 ? 14.875 24.172 7.059 1 89.06 98 ARG A C 1
ATOM 767 O O . ARG A 1 98 ? 14.922 25.188 7.738 1 89.06 98 ARG A O 1
ATOM 774 N N . ALA A 1 99 ? 15.594 23.859 6.102 1 90.81 99 ALA A N 1
ATOM 775 C CA . ALA A 1 99 ? 16.688 24.781 5.789 1 90.81 99 ALA A CA 1
ATOM 776 C C . ALA A 1 99 ? 16.156 26.047 5.141 1 90.81 99 ALA A C 1
ATOM 778 O O . ALA A 1 99 ? 16.75 27.125 5.293 1 90.81 99 ALA A O 1
ATOM 779 N N . ALA A 1 100 ? 15.094 25.984 4.52 1 87.62 100 ALA A N 1
ATOM 780 C CA . ALA A 1 100 ? 14.516 27.125 3.811 1 87.62 100 ALA A CA 1
ATOM 781 C C . ALA A 1 100 ? 13.656 27.969 4.742 1 87.62 100 ALA A C 1
ATOM 783 O O . ALA A 1 100 ? 13.312 29.109 4.418 1 87.62 100 ALA A O 1
ATOM 784 N N . ALA A 1 101 ? 13.297 27.578 5.871 1 77.81 101 ALA A N 1
ATOM 785 C CA . ALA A 1 101 ? 12.492 28.328 6.82 1 77.81 101 ALA A CA 1
ATOM 786 C C . ALA A 1 101 ? 13.383 29.156 7.75 1 77.81 101 ALA A C 1
ATOM 788 O O . ALA A 1 101 ? 14.516 28.781 8.031 1 77.81 101 ALA A O 1
ATOM 789 N N . MET B 1 1 ? -59.438 -6.363 -16.312 1 30.28 1 MET B N 1
ATOM 790 C CA . MET B 1 1 ? -58.219 -5.621 -15.992 1 30.28 1 MET B CA 1
ATOM 791 C C . MET B 1 1 ? -57.25 -6.492 -15.203 1 30.28 1 MET B C 1
ATOM 793 O O . MET B 1 1 ? -57.469 -6.766 -14.023 1 30.28 1 MET B O 1
ATOM 797 N N . THR B 1 2 ? -56.688 -7.559 -15.891 1 37.78 2 THR B N 1
ATOM 798 C CA . THR B 1 2 ? -55.781 -8.602 -15.438 1 37.78 2 THR B CA 1
ATOM 799 C C . THR B 1 2 ? -54.438 -8 -15.031 1 37.78 2 THR B C 1
ATOM 801 O O . THR B 1 2 ? -53.781 -7.34 -15.836 1 37.78 2 THR B O 1
ATOM 804 N N . HIS B 1 3 ? -54.312 -7.539 -13.727 1 36.12 3 HIS B N 1
ATOM 805 C CA . HIS B 1 3 ? -53.062 -7.098 -13.07 1 36.12 3 HIS B CA 1
ATOM 806 C C . HIS B 1 3 ? -51.969 -8.156 -13.18 1 36.12 3 HIS B C 1
ATOM 808 O O . HIS B 1 3 ? -52.125 -9.258 -12.648 1 36.12 3 HIS B O 1
ATOM 814 N N . SER B 1 4 ? -51.281 -8.227 -14.344 1 36.19 4 SER B N 1
ATOM 815 C CA . SER B 1 4 ? -50.062 -9.008 -14.445 1 36.19 4 SER B CA 1
ATOM 816 C C . SER B 1 4 ? -49.062 -8.602 -13.375 1 36.19 4 SER B C 1
ATOM 818 O O . SER B 1 4 ? -48.656 -7.438 -13.312 1 36.19 4 SER B O 1
ATOM 820 N N . ASN B 1 5 ? -49.094 -9.289 -12.18 1 31.89 5 ASN B N 1
ATOM 821 C CA . ASN B 1 5 ? -48.094 -9.266 -11.109 1 31.89 5 ASN B CA 1
ATOM 822 C C . ASN B 1 5 ? -46.688 -9.508 -11.641 1 31.89 5 ASN B C 1
ATOM 824 O O . ASN B 1 5 ? -46.344 -10.633 -11.977 1 31.89 5 ASN B O 1
ATOM 828 N N . ASN B 1 6 ? -46.188 -8.641 -12.461 1 32 6 ASN B N 1
ATOM 829 C CA . ASN B 1 6 ? -44.781 -8.734 -12.781 1 32 6 ASN B CA 1
ATOM 830 C C . ASN B 1 6 ? -43.906 -8.781 -11.516 1 32 6 ASN B C 1
ATOM 832 O O . ASN B 1 6 ? -43.812 -7.777 -10.805 1 32 6 ASN B O 1
ATOM 836 N N . VAL B 1 7 ? -43.875 -9.875 -10.836 1 32.47 7 VAL B N 1
ATOM 837 C CA . VAL B 1 7 ? -42.938 -10.102 -9.742 1 32.47 7 VAL B CA 1
ATOM 838 C C . VAL B 1 7 ? -41.531 -9.672 -10.156 1 32.47 7 VAL B C 1
ATOM 840 O O . VAL B 1 7 ? -41 -10.133 -11.172 1 32.47 7 VAL B O 1
ATOM 843 N N . ALA B 1 8 ? -41.188 -8.469 -9.852 1 36.25 8 ALA B N 1
ATOM 844 C CA . ALA B 1 8 ? -39.812 -7.984 -9.945 1 36.25 8 ALA B CA 1
ATOM 845 C C . ALA B 1 8 ? -38.844 -9.062 -9.508 1 36.25 8 ALA B C 1
ATOM 847 O O . ALA B 1 8 ? -38.969 -9.625 -8.414 1 36.25 8 ALA B O 1
ATOM 848 N N . HIS B 1 9 ? -38.5 -9.938 -10.367 1 35.19 9 HIS B N 1
ATOM 849 C CA . HIS B 1 9 ? -37.406 -10.875 -10.078 1 35.19 9 HIS B CA 1
ATOM 850 C C . HIS B 1 9 ? -36.312 -10.211 -9.25 1 35.19 9 HIS B C 1
ATOM 852 O O . HIS B 1 9 ? -35.781 -9.172 -9.648 1 35.19 9 HIS B O 1
ATOM 858 N N . SER B 1 10 ? -36.5 -10.234 -7.953 1 36.5 10 SER B N 1
ATOM 859 C CA . SER B 1 10 ? -35.406 -9.852 -7.055 1 36.5 10 SER B CA 1
ATOM 860 C C . SER B 1 10 ? -34.062 -10.242 -7.625 1 36.5 10 SER B C 1
ATOM 862 O O . SER B 1 10 ? -33.812 -11.414 -7.926 1 36.5 10 SER B O 1
ATOM 864 N N . VAL B 1 11 ? -33.438 -9.438 -8.469 1 40.03 11 VAL B N 1
ATOM 865 C CA . VAL B 1 11 ? -32.031 -9.664 -8.797 1 40.03 11 VAL B CA 1
ATOM 866 C C . VAL B 1 11 ? -31.297 -10.258 -7.594 1 40.03 11 VAL B C 1
ATOM 868 O O . VAL B 1 11 ? -31.438 -9.758 -6.477 1 40.03 11 VAL B O 1
ATOM 871 N N . PRO B 1 12 ? -31.141 -11.539 -7.535 1 39.88 12 PRO B N 1
ATOM 872 C CA . PRO B 1 12 ? -30.391 -12.031 -6.387 1 39.88 12 PRO B CA 1
ATOM 873 C C . PRO B 1 12 ? -29.375 -11.008 -5.867 1 39.88 12 PRO B C 1
ATOM 875 O O . PRO B 1 12 ? -28.812 -10.242 -6.648 1 39.88 12 PRO B O 1
ATOM 878 N N . ALA B 1 13 ? -29.422 -10.484 -4.723 1 39.94 13 ALA B N 1
ATOM 879 C CA . ALA B 1 13 ? -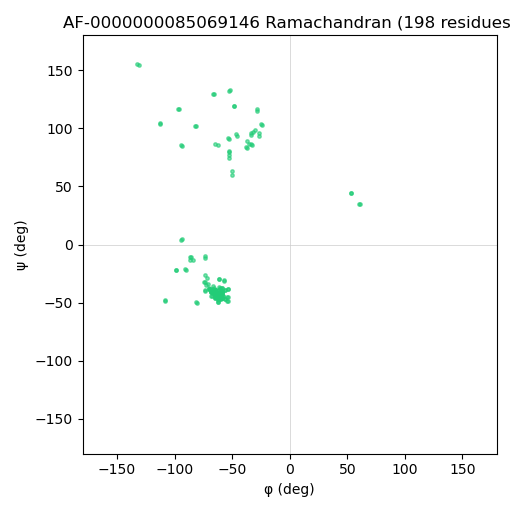28.438 -9.664 -4.02 1 39.94 13 ALA B CA 1
ATOM 880 C C . ALA B 1 13 ? -27.031 -9.961 -4.5 1 39.94 13 ALA B C 1
ATOM 882 O O . ALA B 1 13 ? -26.609 -11.117 -4.559 1 39.94 13 ALA B O 1
ATOM 883 N N . ALA B 1 14 ? -26.453 -9.289 -5.449 1 45.44 14 ALA B N 1
ATOM 884 C CA . ALA B 1 14 ? -25.078 -9.391 -5.953 1 45.44 14 ALA B CA 1
ATOM 885 C C . ALA B 1 14 ? -24.156 -9.977 -4.895 1 45.44 14 ALA B C 1
ATOM 887 O O . ALA B 1 14 ? -24.172 -9.539 -3.738 1 45.44 14 ALA B O 1
ATOM 888 N N . ASN B 1 15 ? -23.766 -11.336 -4.996 1 59.97 15 ASN B N 1
ATOM 889 C CA . ASN B 1 15 ? -22.922 -12.133 -4.117 1 59.97 15 ASN B CA 1
ATOM 890 C C . ASN B 1 15 ? -21.812 -11.289 -3.479 1 59.97 15 ASN B C 1
ATOM 892 O O . ASN B 1 15 ? -21 -10.695 -4.184 1 59.97 15 ASN B O 1
ATOM 896 N N . THR B 1 16 ? -21.984 -10.828 -2.363 1 75.81 16 THR B N 1
ATOM 897 C CA . THR B 1 16 ? -21 -10.062 -1.601 1 75.81 16 THR B CA 1
ATOM 898 C C . THR B 1 16 ? -19.641 -10.773 -1.594 1 75.81 16 THR B C 1
ATOM 900 O O . THR B 1 16 ? -19.562 -11.953 -1.255 1 75.81 16 THR B O 1
ATOM 903 N N . PRO B 1 17 ? -18.609 -10.125 -2.131 1 87.88 17 PRO B N 1
ATOM 904 C CA . PRO B 1 17 ? -17.297 -10.766 -2.096 1 87.88 17 PRO B CA 1
ATOM 905 C C . PRO B 1 17 ? -16.906 -11.227 -0.696 1 87.88 17 PRO B C 1
ATOM 907 O O . PRO B 1 17 ? -17.234 -10.57 0.293 1 87.88 17 PRO B O 1
ATOM 910 N N . ALA B 1 18 ? -16.438 -12.477 -0.683 1 93 18 ALA B N 1
ATOM 911 C CA . ALA B 1 18 ? -15.93 -13.031 0.569 1 93 18 ALA B CA 1
ATOM 912 C C . ALA B 1 18 ? -14.578 -13.711 0.362 1 93 18 ALA B C 1
ATOM 914 O O . ALA B 1 18 ? -14.25 -14.133 -0.749 1 93 18 ALA B O 1
ATOM 915 N N . PHE B 1 19 ? -13.859 -13.75 1.478 1 96.19 19 PHE B N 1
ATOM 916 C CA . PHE B 1 19 ? -12.609 -14.5 1.428 1 96.19 19 PHE B CA 1
ATOM 917 C C . PHE B 1 19 ? -12.875 -15.992 1.238 1 96.19 19 PHE B C 1
ATOM 919 O O . PHE B 1 19 ? -13.773 -16.547 1.876 1 96.19 19 PHE B O 1
ATOM 926 N N . ASP B 1 20 ? -12.188 -16.516 0.281 1 96.62 20 ASP B N 1
ATOM 927 C CA . ASP B 1 20 ? -12.117 -17.969 0.171 1 96.62 20 ASP B CA 1
ATOM 928 C C . ASP B 1 20 ? -11.055 -18.547 1.102 1 96.62 20 ASP B C 1
ATOM 930 O O . ASP B 1 20 ? -9.867 -18.547 0.775 1 96.62 20 ASP B O 1
ATOM 934 N N . LEU B 1 21 ? -11.453 -19.109 2.219 1 94.44 21 LEU B N 1
ATOM 935 C CA . LEU B 1 21 ? -10.539 -19.5 3.281 1 94.44 21 LEU B CA 1
ATOM 936 C C . LEU B 1 21 ? -9.758 -20.75 2.891 1 94.44 21 LEU B C 1
ATOM 938 O O . LEU B 1 21 ? -8.773 -21.094 3.545 1 94.44 21 LEU B O 1
ATOM 942 N N . SER B 1 22 ? -10.156 -21.359 1.826 1 96.56 22 SER B N 1
ATOM 943 C CA . SER B 1 22 ? -9.398 -22.5 1.326 1 96.56 22 SER B CA 1
ATOM 944 C C . SER B 1 22 ? -8.273 -22.062 0.404 1 96.56 22 SER B C 1
ATOM 946 O O . SER B 1 22 ? -7.398 -22.859 0.052 1 96.56 22 SER B O 1
ATOM 948 N N . ASN B 1 23 ? -8.234 -20.906 0.017 1 96.88 23 ASN B N 1
ATOM 949 C CA . ASN B 1 23 ? -7.234 -20.312 -0.854 1 96.88 23 ASN B CA 1
ATOM 950 C C . ASN B 1 23 ? -6.152 -19.578 -0.051 1 96.88 23 ASN B C 1
ATOM 952 O O . ASN B 1 23 ? -6.43 -18.578 0.6 1 96.88 23 ASN B O 1
ATOM 956 N N . PRO B 1 24 ? -4.934 -20.047 -0.137 1 97.25 24 PRO B N 1
ATOM 957 C CA . PRO B 1 24 ? -3.863 -19.469 0.688 1 97.25 24 PRO B CA 1
ATOM 958 C C . PRO B 1 24 ? -3.623 -18 0.408 1 97.25 24 PRO B C 1
ATOM 960 O O . PRO B 1 24 ? -3.232 -17.25 1.309 1 97.25 24 PRO B O 1
ATOM 963 N N . GLN B 1 25 ? -3.863 -17.578 -0.784 1 97.62 25 GLN B N 1
ATOM 964 C CA . GLN B 1 25 ? -3.689 -16.156 -1.085 1 97.62 25 GLN B CA 1
ATOM 965 C C . GLN B 1 25 ? -4.758 -15.312 -0.397 1 97.62 25 GLN B C 1
ATOM 967 O O . GLN B 1 25 ? -4.469 -14.234 0.123 1 97.62 25 GLN B O 1
ATOM 972 N N . HIS B 1 26 ? -5.914 -15.836 -0.369 1 98.38 26 HIS B N 1
ATOM 973 C CA . HIS B 1 26 ? -6.988 -15.148 0.341 1 98.38 26 HIS B CA 1
ATOM 974 C C . HIS B 1 26 ? -6.719 -15.117 1.842 1 98.38 26 HIS B C 1
ATOM 976 O O . HIS B 1 26 ? -6.945 -14.094 2.492 1 98.38 26 HIS B O 1
ATOM 982 N N . LEU B 1 27 ? -6.254 -16.141 2.318 1 98.44 27 LEU B N 1
ATOM 983 C CA . LEU B 1 27 ? -5.93 -16.188 3.74 1 98.44 27 LEU B CA 1
ATOM 984 C C . LEU B 1 27 ? -4.848 -15.172 4.082 1 98.44 27 LEU B C 1
ATOM 986 O O . LEU B 1 27 ? -4.969 -14.422 5.059 1 98.44 27 LEU B O 1
ATOM 990 N N . ALA B 1 28 ? -3.84 -15.188 3.303 1 98.62 28 ALA B N 1
ATOM 991 C CA . ALA B 1 28 ? -2.736 -14.258 3.533 1 98.62 28 ALA B CA 1
ATOM 992 C C . ALA B 1 28 ? -3.201 -12.812 3.398 1 98.62 28 ALA B C 1
ATOM 994 O O . ALA B 1 28 ? -2.857 -11.961 4.227 1 98.62 28 ALA B O 1
ATOM 995 N N . MET B 1 29 ? -4.023 -12.562 2.395 1 98.75 29 MET B N 1
ATOM 996 C CA . MET B 1 29 ? -4.523 -11.211 2.17 1 98.75 29 MET B CA 1
ATOM 997 C C . MET B 1 29 ? -5.426 -10.766 3.316 1 98.75 29 MET B C 1
ATOM 999 O O . MET B 1 29 ? -5.395 -9.602 3.723 1 98.75 29 MET B O 1
ATOM 1003 N N . ARG B 1 30 ? -6.207 -11.695 3.781 1 98.62 30 ARG B N 1
ATOM 1004 C CA . ARG B 1 30 ? -7.078 -11.383 4.906 1 98.62 30 ARG B CA 1
ATOM 1005 C C . ARG B 1 30 ? -6.266 -10.945 6.121 1 98.62 30 ARG B C 1
ATOM 1007 O O . ARG B 1 30 ? -6.609 -9.961 6.785 1 98.62 30 ARG B O 1
ATOM 1014 N N . LYS B 1 31 ? -5.195 -11.609 6.391 1 98.62 31 LYS B N 1
ATOM 1015 C CA . LYS B 1 31 ? -4.324 -11.273 7.516 1 98.62 31 LYS B CA 1
ATOM 1016 C C . LYS B 1 31 ? -3.68 -9.906 7.32 1 98.62 31 LYS B C 1
ATOM 1018 O O . LYS B 1 31 ? -3.637 -9.102 8.25 1 98.62 31 LYS B O 1
ATOM 1023 N N . LEU B 1 32 ? -3.201 -9.688 6.137 1 98.81 32 LEU B N 1
ATOM 1024 C CA . LEU B 1 32 ? -2.596 -8.398 5.836 1 98.81 32 LEU B CA 1
ATOM 1025 C C . LEU B 1 32 ? -3.6 -7.266 6.039 1 98.81 32 LEU B C 1
ATOM 1027 O O . LEU B 1 32 ? -3.287 -6.262 6.68 1 98.81 32 LEU B O 1
ATOM 1031 N N . MET B 1 33 ? -4.766 -7.438 5.547 1 98.81 33 MET B N 1
ATOM 1032 C CA . MET B 1 33 ? -5.805 -6.414 5.625 1 98.81 33 MET B CA 1
ATOM 1033 C C . MET B 1 33 ? -6.188 -6.137 7.074 1 98.81 33 MET B C 1
ATOM 1035 O O . MET B 1 33 ? -6.359 -4.98 7.465 1 98.81 33 MET B O 1
ATOM 1039 N N . ALA B 1 34 ? -6.348 -7.188 7.844 1 98.81 34 ALA B N 1
ATOM 1040 C CA . ALA B 1 34 ? -6.68 -7.027 9.258 1 98.81 34 ALA B CA 1
ATOM 1041 C C . ALA B 1 34 ? -5.598 -6.23 9.984 1 98.81 34 ALA B C 1
ATOM 1043 O O . ALA B 1 34 ? -5.906 -5.32 10.758 1 98.81 34 ALA B O 1
ATOM 1044 N N . ASP B 1 35 ? -4.355 -6.551 9.766 1 98.81 35 ASP B N 1
ATOM 1045 C CA . ASP B 1 35 ? -3.236 -5.855 10.391 1 98.81 35 ASP B CA 1
ATOM 1046 C C . ASP B 1 35 ? -3.225 -4.375 10.008 1 98.81 35 ASP B C 1
ATOM 1048 O O . ASP B 1 35 ? -3.049 -3.512 10.867 1 98.81 35 ASP B O 1
ATOM 1052 N N . ILE B 1 36 ? -3.428 -4.066 8.789 1 98.88 36 ILE B N 1
ATOM 1053 C CA . ILE B 1 36 ? -3.414 -2.689 8.312 1 98.88 36 ILE B CA 1
ATOM 1054 C C . ILE B 1 36 ? -4.551 -1.902 8.961 1 98.88 36 ILE B C 1
ATOM 1056 O O . ILE B 1 36 ? -4.355 -0.765 9.398 1 98.88 36 ILE B O 1
ATOM 1060 N N . HIS B 1 37 ? -5.703 -2.537 8.969 1 98.81 37 HIS B N 1
ATOM 1061 C CA . HIS B 1 37 ? -6.852 -1.878 9.578 1 98.81 37 HIS B CA 1
ATOM 1062 C C . HIS B 1 37 ? -6.562 -1.486 11.023 1 98.81 37 HIS B C 1
ATOM 1064 O O . HIS B 1 37 ? -6.809 -0.347 11.422 1 98.81 37 HIS B O 1
ATOM 1070 N N . ILE B 1 38 ? -6.02 -2.385 11.773 1 98.75 38 ILE B N 1
ATOM 1071 C CA . ILE B 1 38 ? -5.742 -2.164 13.195 1 98.75 38 ILE B CA 1
ATOM 1072 C C . ILE B 1 38 ? -4.762 -1.006 13.352 1 98.75 38 ILE B C 1
ATOM 1074 O O . ILE B 1 38 ? -4.98 -0.107 14.172 1 98.75 38 ILE B O 1
ATOM 1078 N N . HIS B 1 39 ? -3.758 -0.97 12.586 1 98.75 39 HIS B N 1
ATOM 1079 C CA . HIS B 1 39 ? -2.727 0.054 12.719 1 98.75 39 HIS B CA 1
ATOM 1080 C C . HIS B 1 39 ? -3.221 1.401 12.203 1 98.75 39 HIS B C 1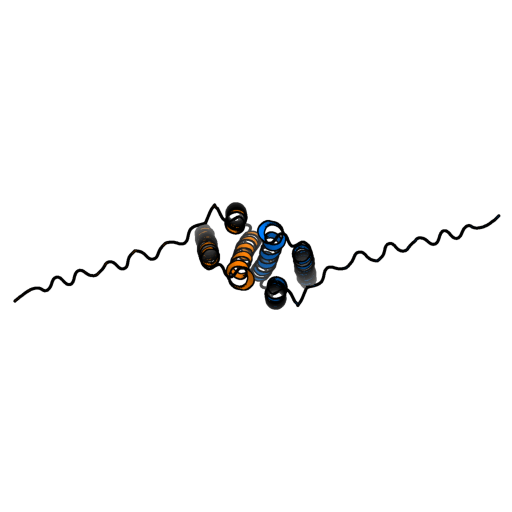
ATOM 1082 O O . HIS B 1 39 ? -2.836 2.449 12.727 1 98.75 39 HIS B O 1
ATOM 1088 N N . HIS B 1 40 ? -4.059 1.375 11.219 1 98.81 40 HIS B N 1
ATOM 1089 C CA . HIS B 1 40 ? -4.676 2.604 10.727 1 98.81 40 HIS B CA 1
ATOM 1090 C C . HIS B 1 40 ? -5.527 3.258 11.805 1 98.81 40 HIS B C 1
ATOM 1092 O O . HIS B 1 40 ? -5.395 4.457 12.07 1 98.81 40 HIS B O 1
ATOM 1098 N N . VAL B 1 41 ? -6.344 2.502 12.406 1 98.19 41 VAL B N 1
ATOM 1099 C CA . VAL B 1 41 ? -7.23 2.998 13.461 1 98.19 41 VAL B CA 1
ATOM 1100 C C . VAL B 1 41 ? -6.398 3.551 14.617 1 98.19 41 VAL B C 1
ATOM 1102 O O . VAL B 1 41 ? -6.707 4.613 15.156 1 98.19 41 VAL B O 1
ATOM 1105 N N . GLN B 1 42 ? -5.359 2.816 14.938 1 98.38 42 GLN B N 1
ATOM 1106 C CA . GLN B 1 42 ? -4.477 3.273 16 1 98.38 42 GLN B CA 1
ATOM 1107 C C . GLN B 1 42 ? -3.832 4.609 15.648 1 98.38 42 GLN B C 1
ATOM 1109 O O . GLN B 1 42 ? -3.74 5.504 16.484 1 98.38 42 GLN B O 1
ATOM 1114 N N . ALA B 1 43 ? -3.361 4.727 14.438 1 98.5 43 ALA B N 1
ATOM 1115 C CA . ALA B 1 43 ? -2.748 5.973 13.984 1 98.5 43 ALA B CA 1
ATOM 1116 C C . ALA B 1 43 ? -3.727 7.137 14.094 1 98.5 43 ALA B C 1
ATOM 1118 O O . ALA B 1 43 ? -3.355 8.227 14.531 1 98.5 43 ALA B O 1
ATOM 1119 N N . LEU B 1 44 ? -4.957 6.922 13.773 1 97.5 44 LEU B N 1
ATOM 1120 C CA . LEU B 1 44 ? -5.965 7.973 13.852 1 97.5 44 LEU B CA 1
ATOM 1121 C C . LEU B 1 44 ? -6.246 8.352 15.305 1 97.5 44 LEU B C 1
ATOM 1123 O O . LEU B 1 44 ? -6.375 9.531 15.625 1 97.5 44 LEU B O 1
ATOM 1127 N N . ALA B 1 45 ? -6.371 7.391 16.125 1 96 45 ALA B N 1
ATOM 1128 C CA . ALA B 1 45 ? -6.617 7.633 17.547 1 96 45 ALA B CA 1
ATOM 1129 C C . ALA B 1 45 ? -5.516 8.5 18.156 1 96 45 ALA B C 1
ATOM 1131 O O . ALA B 1 45 ? -5.77 9.273 19.078 1 96 45 ALA B O 1
ATOM 1132 N N . GLU B 1 46 ? -4.285 8.398 17.641 1 96.62 46 GLU B N 1
ATOM 1133 C CA . GLU B 1 46 ? -3.135 9.156 18.125 1 96.62 46 GLU B CA 1
ATOM 1134 C C . GLU B 1 46 ? -2.939 10.438 17.312 1 96.62 46 GLU B C 1
ATOM 1136 O O . GLU B 1 46 ? -1.939 11.141 17.484 1 96.62 46 GLU B O 1
ATOM 1141 N N . ASN B 1 47 ? -3.807 10.703 16.422 1 94.88 47 ASN B N 1
ATOM 1142 C CA . ASN B 1 47 ? -3.799 11.883 15.562 1 94.88 47 ASN B CA 1
ATOM 1143 C C . ASN B 1 47 ? -2.543 11.945 14.695 1 94.88 47 ASN B C 1
ATOM 1145 O O . ASN B 1 47 ? -1.992 13.023 14.461 1 94.88 47 ASN B O 1
ATOM 1149 N N . LEU B 1 48 ? -2.102 10.82 14.297 1 96.62 48 LEU B N 1
ATOM 1150 C CA . LEU B 1 48 ? -0.986 10.711 13.359 1 96.62 48 LEU B CA 1
ATOM 1151 C C . LEU B 1 48 ? -1.488 10.578 11.93 1 96.62 48 LEU B C 1
ATOM 1153 O O . LEU B 1 48 ? -1.466 9.484 11.359 1 96.62 48 LEU B O 1
ATOM 1157 N N . LEU B 1 49 ? -1.759 11.648 11.273 1 95.44 49 LEU B N 1
ATOM 1158 C CA . LEU B 1 49 ? -2.494 11.672 10.016 1 95.44 49 LEU B CA 1
ATOM 1159 C C . LEU B 1 49 ? -1.627 11.156 8.875 1 95.44 49 LEU B C 1
ATOM 1161 O O . LEU B 1 49 ? -2.115 10.453 7.984 1 95.44 49 LEU B O 1
ATOM 1165 N N . THR B 1 50 ? -0.394 11.508 8.875 1 96.44 50 THR B N 1
ATOM 1166 C CA . THR B 1 50 ? 0.521 11.023 7.852 1 96.44 50 THR B CA 1
ATOM 1167 C C . THR B 1 50 ? 0.685 9.508 7.941 1 96.44 50 THR B C 1
ATOM 1169 O O . THR B 1 50 ? 0.721 8.82 6.918 1 96.44 50 THR B O 1
ATOM 1172 N N . THR B 1 51 ? 0.741 9.016 9.125 1 98 51 THR B N 1
ATOM 1173 C CA . THR B 1 51 ? 0.853 7.578 9.352 1 98 51 THR B CA 1
ATOM 1174 C C . THR B 1 51 ? -0.424 6.859 8.922 1 98 51 THR B C 1
ATOM 1176 O O . THR B 1 51 ? -0.367 5.789 8.312 1 98 51 THR B O 1
ATOM 1179 N N . ALA B 1 52 ? -1.534 7.473 9.234 1 98.62 52 ALA B N 1
ATOM 1180 C CA . ALA B 1 52 ? -2.803 6.891 8.805 1 98.62 52 ALA B CA 1
ATOM 1181 C C . ALA B 1 52 ? -2.881 6.809 7.281 1 98.62 52 ALA B C 1
ATOM 1183 O O . ALA B 1 52 ? -3.307 5.789 6.73 1 98.62 52 ALA B O 1
ATOM 1184 N N . ALA B 1 53 ? -2.469 7.848 6.656 1 98.25 53 ALA B N 1
ATOM 1185 C CA . ALA B 1 53 ? -2.463 7.867 5.195 1 98.25 53 ALA B CA 1
ATOM 1186 C C . ALA B 1 53 ? -1.56 6.773 4.637 1 98.25 53 ALA B C 1
ATOM 1188 O O . ALA B 1 53 ? -1.869 6.172 3.604 1 98.25 53 ALA B O 1
ATOM 1189 N N . LYS B 1 54 ? -0.467 6.539 5.273 1 98.75 54 LYS B N 1
ATOM 1190 C CA . LYS B 1 54 ? 0.447 5.473 4.867 1 98.75 54 LYS B CA 1
ATOM 1191 C C . LYS B 1 54 ? -0.24 4.113 4.918 1 98.75 54 LYS B C 1
ATOM 1193 O O . LYS B 1 54 ? -0.105 3.309 3.992 1 98.75 54 LYS B O 1
ATOM 1198 N N . TYR B 1 55 ? -0.95 3.875 5.922 1 98.88 55 TYR B N 1
ATOM 1199 C CA . TYR B 1 55 ? -1.637 2.594 6.035 1 98.88 55 TYR B CA 1
ATOM 1200 C C . TYR B 1 55 ? -2.746 2.477 4.996 1 98.88 55 TYR B C 1
ATOM 1202 O O . TYR B 1 55 ? -2.979 1.397 4.445 1 98.88 55 TYR B O 1
ATOM 1210 N N . ARG B 1 56 ? -3.461 3.559 4.785 1 98.88 56 ARG B N 1
ATOM 1211 C CA . ARG B 1 56 ? -4.422 3.521 3.689 1 98.88 56 ARG B CA 1
ATOM 1212 C C . ARG B 1 56 ? -3.73 3.238 2.359 1 98.88 56 ARG B C 1
ATOM 1214 O O . ARG B 1 56 ? -4.238 2.471 1.54 1 98.88 56 ARG B O 1
ATOM 1221 N N . GLY B 1 57 ? -2.609 3.826 2.15 1 98.94 57 GLY B N 1
ATOM 1222 C CA . GLY B 1 57 ? -1.805 3.52 0.979 1 98.94 57 GLY B CA 1
ATOM 1223 C C . GLY B 1 57 ? -1.466 2.045 0.855 1 98.94 57 GLY B C 1
ATOM 1224 O O . GLY B 1 57 ? -1.473 1.491 -0.246 1 98.94 57 GLY B O 1
ATOM 1225 N N . MET B 1 58 ? -1.178 1.395 1.964 1 98.94 58 MET B N 1
ATOM 1226 C CA . MET B 1 58 ? -0.887 -0.036 1.931 1 98.94 58 MET B CA 1
ATOM 1227 C C . MET B 1 58 ? -2.061 -0.817 1.349 1 98.94 58 MET B C 1
ATOM 1229 O O . MET B 1 58 ? -1.87 -1.698 0.509 1 98.94 58 MET B O 1
ATOM 1233 N N . VAL B 1 59 ? -3.213 -0.455 1.745 1 98.94 59 VAL B N 1
ATOM 1234 C CA . VAL B 1 59 ? -4.398 -1.141 1.243 1 98.94 59 VAL B CA 1
ATOM 1235 C C . VAL B 1 59 ? -4.551 -0.885 -0.255 1 98.94 59 VAL B C 1
ATOM 1237 O O . VAL B 1 59 ? -4.922 -1.786 -1.011 1 98.94 59 VAL B O 1
ATOM 1240 N N . ILE B 1 60 ? -4.32 0.334 -0.662 1 98.94 60 ILE B N 1
ATOM 1241 C CA . ILE B 1 60 ? -4.383 0.657 -2.084 1 98.94 60 ILE B CA 1
ATOM 1242 C C . ILE B 1 60 ? -3.383 -0.202 -2.852 1 98.94 60 ILE B C 1
ATOM 1244 O O . ILE B 1 60 ? -3.682 -0.685 -3.947 1 98.94 60 ILE B O 1
ATOM 1248 N N . GLY B 1 61 ? -2.211 -0.43 -2.225 1 98.94 61 GLY B N 1
ATOM 1249 C CA . GLY B 1 61 ? -1.256 -1.354 -2.814 1 98.94 61 GLY B CA 1
ATOM 1250 C C . GLY B 1 61 ? -1.795 -2.766 -2.947 1 98.94 61 GLY B C 1
ATOM 1251 O O . GLY B 1 61 ? -1.677 -3.385 -4.008 1 98.94 61 GLY B O 1
ATOM 1252 N N . LEU B 1 62 ? -2.389 -3.266 -1.917 1 98.94 62 LEU B N 1
ATOM 1253 C CA . LEU B 1 62 ? -2.998 -4.59 -1.954 1 98.94 62 LEU B CA 1
ATOM 1254 C C . LEU B 1 62 ? -4.055 -4.672 -3.051 1 98.94 62 LEU B C 1
ATOM 1256 O O . LEU B 1 62 ? -4.121 -5.66 -3.785 1 98.94 62 LEU B O 1
ATOM 1260 N N . LYS B 1 63 ? -4.879 -3.676 -3.162 1 98.88 63 LYS B N 1
ATOM 1261 C CA . LYS B 1 63 ? -5.961 -3.6 -4.141 1 98.88 63 LYS B CA 1
ATOM 1262 C C . LYS B 1 63 ? -5.422 -3.686 -5.566 1 98.88 63 LYS B C 1
ATOM 1264 O O . LYS B 1 63 ? -5.953 -4.43 -6.391 1 98.88 63 LYS B O 1
ATOM 1269 N N . LYS B 1 64 ? -4.402 -2.938 -5.797 1 98.88 64 LYS B N 1
ATOM 1270 C CA . LYS B 1 64 ? -3.801 -2.938 -7.129 1 98.88 64 LYS B CA 1
ATOM 1271 C C . LYS B 1 64 ? -3.197 -4.301 -7.457 1 98.88 64 LYS B C 1
ATOM 1273 O O . LYS B 1 64 ? -3.316 -4.781 -8.586 1 98.88 64 LYS B O 1
ATOM 1278 N N . VAL B 1 65 ? -2.58 -4.91 -6.488 1 98.88 65 VAL B N 1
ATOM 1279 C CA . VAL B 1 65 ? -2.012 -6.234 -6.719 1 98.88 65 VAL B CA 1
ATOM 1280 C C . VAL B 1 65 ? -3.129 -7.23 -7.012 1 98.88 65 VAL B C 1
ATOM 1282 O O . VAL B 1 65 ? -3.01 -8.055 -7.922 1 98.88 65 VAL B O 1
ATOM 1285 N N . ALA B 1 66 ? -4.164 -7.172 -6.219 1 98.81 66 ALA B N 1
ATOM 1286 C CA . ALA B 1 66 ? -5.289 -8.078 -6.445 1 98.81 66 ALA B CA 1
ATOM 1287 C C . ALA B 1 66 ? -5.797 -7.973 -7.879 1 98.81 66 ALA B C 1
ATOM 1289 O O . ALA B 1 66 ? -6.098 -8.984 -8.516 1 98.81 66 ALA B O 1
ATOM 1290 N N . LEU B 1 67 ? -5.797 -6.762 -8.375 1 98.62 67 LEU B N 1
ATOM 1291 C CA . LEU B 1 67 ? -6.363 -6.5 -9.695 1 98.62 67 LEU B CA 1
ATOM 1292 C C . LEU B 1 67 ? -5.367 -6.859 -10.789 1 98.62 67 LEU B C 1
ATOM 1294 O O . LEU B 1 67 ? -5.695 -7.617 -11.703 1 98.62 67 LEU B O 1
ATOM 1298 N N . TYR B 1 68 ? -4.18 -6.391 -10.656 1 98.56 68 TYR B N 1
ATOM 1299 C CA . TYR B 1 68 ? -3.277 -6.383 -11.805 1 98.56 68 TYR B CA 1
ATOM 1300 C C . TYR B 1 68 ? -2.322 -7.566 -11.75 1 98.56 68 TYR B C 1
ATOM 1302 O O . TYR B 1 68 ? -1.743 -7.949 -12.773 1 98.56 68 TYR B O 1
ATOM 1310 N N . VAL B 1 69 ? -2.104 -8.125 -10.617 1 98.69 69 VAL B N 1
ATOM 1311 C CA . VAL B 1 69 ? -1.096 -9.172 -10.461 1 98.69 69 VAL B CA 1
ATOM 1312 C C . VAL B 1 69 ? -1.776 -10.523 -10.258 1 98.69 69 VAL B C 1
ATOM 1314 O O . VAL B 1 69 ? -1.502 -11.477 -10.977 1 98.69 69 VAL B O 1
ATOM 1317 N N . LEU B 1 70 ? -2.721 -10.555 -9.359 1 98.25 70 LEU B N 1
ATOM 1318 C CA . LEU B 1 70 ? -3.369 -11.805 -9 1 98.25 70 LEU B CA 1
ATOM 1319 C C . LEU B 1 70 ? -4.59 -12.055 -9.883 1 98.25 70 LEU B C 1
ATOM 1321 O O . LEU B 1 70 ? -5.09 -13.18 -9.953 1 98.25 70 LEU B O 1
ATOM 1325 N N . HIS B 1 71 ? -5.109 -11 -10.453 1 98 71 HIS B N 1
ATOM 1326 C CA . HIS B 1 71 ? -6.336 -11.078 -11.234 1 98 71 HIS B CA 1
ATOM 1327 C C . HIS B 1 71 ? -7.461 -11.727 -10.438 1 98 71 HIS B C 1
ATOM 1329 O O . HIS B 1 71 ? -8.148 -12.617 -10.945 1 98 71 HIS B O 1
ATOM 1335 N N . ASP B 1 72 ? -7.594 -11.344 -9.266 1 98.06 72 ASP B N 1
ATOM 1336 C CA . ASP B 1 72 ? -8.602 -11.852 -8.336 1 98.06 72 ASP B CA 1
ATOM 1337 C C . ASP B 1 72 ? -9.625 -10.773 -8 1 98.06 72 ASP B C 1
ATOM 1339 O O . ASP B 1 72 ? -9.367 -9.898 -7.172 1 98.06 72 ASP B O 1
ATOM 1343 N N . GLU B 1 73 ? -10.711 -10.906 -8.555 1 96.94 73 GLU B N 1
ATOM 1344 C CA . GLU B 1 73 ? -11.75 -9.883 -8.438 1 96.94 73 GLU B CA 1
ATOM 1345 C C . GLU B 1 73 ? -12.312 -9.844 -7.016 1 96.94 73 GLU B C 1
ATOM 1347 O O . GLU B 1 73 ? -12.625 -8.766 -6.504 1 96.94 73 GLU B O 1
ATOM 1352 N N . SER B 1 74 ? -12.445 -11.039 -6.484 1 97.69 74 SER B N 1
ATOM 1353 C CA . SER B 1 74 ? -12.953 -11.07 -5.117 1 97.69 74 SER B CA 1
ATOM 1354 C C . SER B 1 74 ? -12.023 -10.312 -4.168 1 97.69 74 SER B C 1
ATOM 1356 O O . SER B 1 74 ? -12.477 -9.484 -3.379 1 97.69 74 SER B O 1
ATOM 1358 N N . LEU B 1 75 ? -10.781 -10.562 -4.27 1 98.5 75 LEU B N 1
ATOM 1359 C CA . LEU B 1 75 ? -9.812 -9.859 -3.432 1 98.5 75 LEU B CA 1
ATOM 1360 C C . LEU B 1 75 ? -9.805 -8.367 -3.744 1 98.5 75 LEU B C 1
ATOM 1362 O O . LEU B 1 75 ? -9.656 -7.543 -2.842 1 98.5 75 LEU B O 1
ATOM 1366 N N . PHE B 1 76 ? -9.898 -8.023 -4.992 1 98.75 76 PHE B N 1
ATOM 1367 C CA . PHE B 1 76 ? -9.969 -6.613 -5.367 1 98.75 76 PHE B CA 1
ATOM 1368 C C . PHE B 1 76 ? -11.094 -5.91 -4.621 1 98.75 76 PHE B C 1
ATOM 1370 O O . PHE B 1 76 ? -10.883 -4.859 -4.012 1 98.75 76 PHE B O 1
ATOM 1377 N N . TRP B 1 77 ? -12.172 -6.484 -4.641 1 98.62 77 TRP B N 1
ATOM 1378 C CA . TRP B 1 77 ? -13.336 -5.852 -4.039 1 98.62 77 TRP B CA 1
ATOM 1379 C C . TRP B 1 77 ? -13.195 -5.77 -2.525 1 98.62 77 TRP B C 1
ATOM 1381 O O . TRP B 1 77 ? -13.586 -4.77 -1.911 1 98.62 77 TRP B O 1
ATOM 1391 N N . LEU B 1 78 ? -12.695 -6.797 -1.965 1 98.69 78 LEU B N 1
ATOM 1392 C CA . LEU B 1 78 ? -12.484 -6.789 -0.521 1 98.69 78 LEU B CA 1
ATOM 1393 C C . LEU B 1 78 ? -11.516 -5.688 -0.12 1 98.69 78 LEU B C 1
ATOM 1395 O O . LEU B 1 78 ? -11.742 -4.973 0.858 1 98.69 78 LEU B O 1
ATOM 1399 N N . CYS B 1 79 ? -10.469 -5.527 -0.855 1 98.81 79 CYS B N 1
ATOM 1400 C CA . CYS B 1 79 ? -9.516 -4.453 -0.601 1 98.81 79 CYS B CA 1
ATOM 1401 C C . CYS B 1 79 ? -10.156 -3.09 -0.84 1 98.81 79 CYS B C 1
ATOM 1403 O O . CYS B 1 79 ? -9.898 -2.137 -0.102 1 98.81 79 CYS B O 1
ATOM 1405 N N . PHE B 1 80 ? -10.938 -2.957 -1.807 1 98.75 80 PHE B N 1
ATOM 1406 C CA . PHE B 1 80 ? -11.633 -1.715 -2.115 1 98.75 80 PHE B CA 1
ATOM 1407 C C . PHE B 1 80 ? -12.539 -1.298 -0.958 1 98.75 80 PHE B C 1
ATOM 1409 O O . PHE B 1 80 ? -12.562 -0.126 -0.577 1 98.75 80 PHE B O 1
ATOM 1416 N N . GLU B 1 81 ? -13.25 -2.242 -0.473 1 98.38 81 GLU B N 1
ATOM 1417 C CA . GLU B 1 81 ? -14.125 -1.959 0.659 1 98.38 81 GLU B CA 1
ATOM 1418 C C . GLU B 1 81 ? -13.328 -1.46 1.862 1 98.38 81 GLU B C 1
ATOM 1420 O O . GLU B 1 81 ? -13.734 -0.505 2.527 1 98.38 81 GLU B O 1
ATOM 1425 N N . LEU B 1 82 ? -12.281 -2.129 2.117 1 98.75 82 LEU B N 1
ATOM 1426 C CA . LEU B 1 82 ? -11.461 -1.688 3.238 1 98.75 82 LEU B CA 1
ATOM 1427 C C . LEU B 1 82 ? -10.898 -0.292 2.988 1 98.75 82 LEU B C 1
ATOM 1429 O O . LEU B 1 82 ? -10.914 0.555 3.883 1 98.75 82 LEU B O 1
ATOM 1433 N N . GLU B 1 83 ? -10.383 -0.022 1.812 1 98.81 83 GLU B N 1
ATOM 1434 C CA . GLU B 1 83 ? -9.875 1.304 1.468 1 98.81 83 GLU B CA 1
ATOM 1435 C C . GLU B 1 83 ? -10.93 2.379 1.718 1 98.81 83 GLU B C 1
ATOM 1437 O O . GLU B 1 83 ? -10.633 3.422 2.303 1 98.81 83 GLU B O 1
ATOM 1442 N N . SER B 1 84 ? -12.062 2.076 1.297 1 98.62 84 SER B N 1
ATOM 1443 C CA . SER B 1 84 ? -13.172 3.014 1.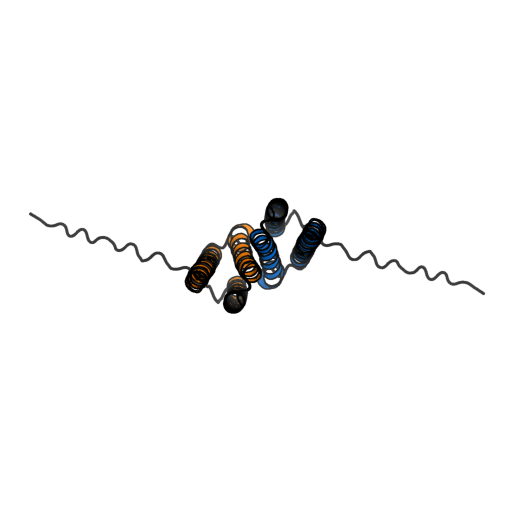454 1 98.62 84 SER B CA 1
ATOM 1444 C C . SER B 1 84 ? -13.477 3.271 2.926 1 98.62 84 SER B C 1
ATOM 1446 O O . SER B 1 84 ? -13.719 4.41 3.326 1 98.62 84 SER B O 1
ATOM 1448 N N . ALA B 1 85 ? -13.477 2.227 3.643 1 98.5 85 ALA B N 1
ATOM 1449 C CA . ALA B 1 85 ? -13.719 2.359 5.078 1 98.5 85 ALA B CA 1
ATOM 1450 C C . ALA B 1 85 ? -12.648 3.215 5.742 1 98.5 85 ALA B C 1
ATOM 1452 O O . ALA B 1 85 ? -12.953 4.086 6.559 1 98.5 85 ALA B O 1
ATOM 1453 N N . LEU B 1 86 ? -11.422 2.977 5.406 1 98.75 86 LEU B N 1
ATOM 1454 C CA . LEU B 1 86 ? -10.328 3.748 5.984 1 98.75 86 LEU B CA 1
ATOM 1455 C C . LEU B 1 86 ? -10.445 5.223 5.617 1 98.75 86 LEU B C 1
ATOM 1457 O O . LEU B 1 86 ? -10.203 6.098 6.453 1 98.75 86 LEU B O 1
ATOM 1461 N N . GLU B 1 87 ? -10.742 5.48 4.449 1 98 87 GLU B N 1
ATOM 1462 C CA . GLU B 1 87 ? -10.945 6.855 4.008 1 98 87 GLU B CA 1
ATOM 1463 C C . GLU B 1 87 ? -12.07 7.527 4.793 1 98 87 GLU B C 1
ATOM 1465 O O . GLU B 1 87 ? -11.93 8.68 5.223 1 98 87 GLU B O 1
ATOM 1470 N N . ALA B 1 88 ? -13.094 6.84 4.992 1 98 88 ALA B N 1
ATOM 1471 C CA . ALA B 1 88 ? -14.219 7.367 5.758 1 98 88 ALA B CA 1
ATOM 1472 C C . ALA B 1 88 ? -13.812 7.668 7.199 1 98 88 ALA B C 1
ATOM 1474 O O . ALA B 1 88 ? -14.203 8.688 7.762 1 98 88 ALA B O 1
ATOM 1475 N N . PHE B 1 89 ? -13.062 6.762 7.734 1 97.75 89 PHE B N 1
ATOM 1476 C CA . PHE B 1 89 ? -12.57 6.984 9.086 1 97.75 89 PHE B CA 1
ATOM 1477 C C . PHE B 1 89 ? -11.727 8.25 9.156 1 97.75 89 PHE B C 1
ATOM 1479 O O . PHE B 1 89 ? -11.836 9.023 10.117 1 97.75 89 PHE B O 1
ATOM 1486 N N . GLU B 1 90 ? -10.922 8.477 8.195 1 97.38 90 GLU B N 1
ATOM 1487 C CA . GLU B 1 90 ? -10.094 9.672 8.164 1 97.38 90 GLU B CA 1
ATOM 1488 C C . GLU B 1 90 ? -10.945 10.938 8.062 1 97.38 90 GLU B C 1
ATOM 1490 O O . GLU B 1 90 ? -10.672 11.938 8.734 1 97.38 90 GLU B O 1
ATOM 1495 N N . GLU B 1 91 ? -11.906 10.859 7.254 1 96.06 91 GLU B N 1
ATOM 1496 C CA . GLU B 1 91 ? -12.805 12 7.09 1 96.06 91 GLU B CA 1
ATOM 1497 C C . GLU B 1 91 ? -13.539 12.32 8.391 1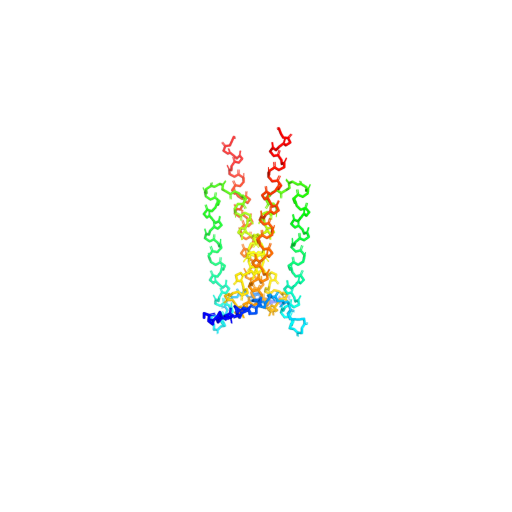 96.06 91 GLU B C 1
ATOM 1499 O O . GLU B 1 91 ? -13.633 13.484 8.781 1 96.06 91 GLU B O 1
ATOM 1504 N N . LEU B 1 92 ? -14.023 11.336 8.977 1 95.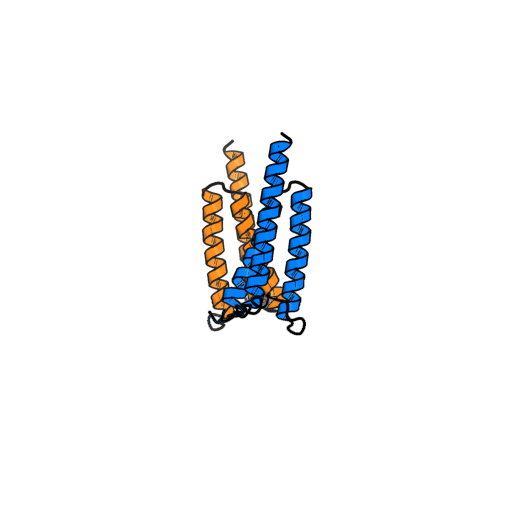06 92 LEU B N 1
ATOM 1505 C CA . LEU B 1 92 ? -14.719 11.508 10.242 1 95.06 92 LEU B CA 1
ATOM 1506 C C . LEU B 1 92 ? -13.789 12.109 11.297 1 95.06 92 LEU B C 1
ATOM 1508 O O . LEU B 1 92 ? -14.188 13 12.047 1 95.06 92 LEU B O 1
ATOM 1512 N N . ASN B 1 93 ? -12.609 11.633 11.336 1 93.62 93 ASN B N 1
ATOM 1513 C CA . ASN B 1 93 ? -11.617 12.141 12.273 1 93.62 93 ASN B CA 1
ATOM 1514 C C . ASN B 1 93 ? -11.328 13.617 12.039 1 93.62 93 ASN B C 1
ATOM 1516 O O . ASN B 1 93 ? -11.164 14.383 12.992 1 93.62 93 ASN B O 1
ATOM 1520 N N . GLN B 1 94 ? -11.328 13.984 10.828 1 91.56 94 GLN B N 1
ATOM 1521 C CA . GLN B 1 94 ? -11.078 15.375 10.477 1 91.56 94 GLN B CA 1
ATOM 1522 C C . GLN B 1 94 ? -12.25 16.266 10.891 1 91.56 94 GLN B C 1
ATOM 1524 O O . GLN B 1 94 ? -12.047 17.375 11.398 1 91.56 94 GLN B O 1
ATOM 1529 N N . ILE B 1 95 ? -13.406 15.766 10.742 1 91.88 95 ILE B N 1
ATOM 1530 C CA . ILE B 1 95 ? -14.602 16.5 11.125 1 91.88 95 ILE B CA 1
ATOM 1531 C C . ILE B 1 95 ? -14.617 16.703 12.641 1 91.88 95 ILE B C 1
ATOM 1533 O O . ILE B 1 95 ? -14.867 17.812 13.117 1 91.88 95 ILE B O 1
ATOM 1537 N N . GLN B 1 96 ? -14.273 15.711 13.312 1 91.69 96 GLN B N 1
ATOM 1538 C CA . GLN B 1 96 ? -14.266 15.773 14.773 1 91.69 96 GLN B CA 1
ATOM 1539 C C . GLN B 1 96 ? -13.188 16.734 15.281 1 91.69 96 GLN B C 1
ATOM 1541 O O . GLN B 1 96 ? -13.414 17.5 16.219 1 91.69 96 GLN B O 1
ATOM 1546 N N . ALA B 1 97 ? -12.062 16.766 14.68 1 88.06 97 ALA B N 1
ATOM 1547 C CA . ALA B 1 97 ? -10.969 17.641 15.062 1 88.06 97 ALA B CA 1
ATOM 1548 C C . ALA B 1 97 ? -11.328 19.109 14.828 1 88.06 97 ALA B C 1
ATOM 1550 O O . ALA B 1 97 ? -11.008 19.969 15.648 1 88.06 97 ALA B O 1
ATOM 1551 N N . ARG B 1 98 ? -12.055 19.359 13.781 1 89.12 98 ARG B N 1
ATOM 1552 C CA . ARG B 1 98 ? -12.469 20.719 13.445 1 89.12 98 ARG B CA 1
ATOM 1553 C C . ARG B 1 98 ? -13.539 21.203 14.406 1 89.12 98 ARG B C 1
ATOM 1555 O O . ARG B 1 98 ? -13.555 22.375 14.781 1 89.12 98 ARG B O 1
ATOM 1562 N N . ALA B 1 99 ? -14.289 20.297 14.758 1 91 99 ALA B N 1
ATOM 1563 C CA . ALA B 1 99 ? -15.352 20.656 15.695 1 91 99 ALA B CA 1
ATOM 1564 C C . ALA B 1 99 ? -14.789 20.938 17.078 1 91 99 ALA B C 1
ATOM 1566 O O . ALA B 1 99 ? -15.344 21.75 17.828 1 91 99 ALA B O 1
ATOM 1567 N N . ALA B 1 100 ? -13.75 20.359 17.406 1 87.81 100 ALA B N 1
ATOM 1568 C CA . ALA B 1 100 ? -13.141 20.516 18.719 1 87.81 100 ALA B CA 1
ATOM 1569 C C . ALA B 1 100 ? -12.25 21.75 18.781 1 87.81 100 ALA B C 1
ATOM 1571 O O . ALA B 1 100 ? -11.883 22.219 19.859 1 87.81 100 ALA B O 1
ATOM 1572 N N . ALA B 1 101 ? -11.883 22.375 17.766 1 78.31 101 ALA B N 1
ATOM 1573 C CA . ALA B 1 101 ? -11.055 23.578 17.734 1 78.31 101 ALA B CA 1
ATOM 1574 C C . ALA B 1 101 ? -11.906 24.844 17.797 1 78.31 101 ALA B C 1
ATOM 1576 O O . ALA B 1 101 ? -13.055 24.844 17.344 1 78.31 101 ALA B O 1
#

Sequence (202 aa):
MTHSNNVAHSVPAANTPAFDLSNPQHLAMRKLMADIHIHHVQALAENLLTTAAKYRGMVIGLKKVALYVLHDESLFWLCFELESALEAFEELNQIQARAAAMTHSNNVAHSVPAANTPAFDLSNPQHLAMRKLMADIHIHHVQALAENLLTTAAKYRGMVIGLKKVALYVLHDESLFWLCFELESALEAFEELNQIQARAAA

pLDDT: mean 87.92, std 21.47, range [29.83, 98.94]

Radius of gyration: 22.98 Å; Cα contacts (8 Å, |Δi|>4): 226; chains: 2; bounding box: 117×51×37 Å

Secondary structure (DSSP, 8-state):
--------------------TTSHHHHHHHHHHHHHHHHHHHHHHTT-HHHHHHHHHHHHHHHHHHHHTS--HHHHHHHHHHHHHHHHHHHHHHHHHHHH-/--------------------TTSHHHHHHHHHHHHHHHHHHHHHHTT-HHHHHHHHHHHHHHHHHHHHTS--HHHHHHHHHHHHHHHHHHHHHHHHHHHH-

Solvent-accessible surface area (backbone atoms only — not comparable to full-atom values): 10912 Å² total; per-residue (Å²): 136,83,78,76,78,73,71,74,73,72,69,72,75,76,82,71,70,63,80,48,79,86,37,69,52,40,44,37,47,50,52,52,50,53,53,39,51,55,53,25,53,51,24,52,76,69,67,33,62,46,57,24,33,16,35,45,15,18,36,51,21,45,23,48,38,20,50,66,51,65,63,30,64,48,55,22,51,52,30,47,51,50,39,52,50,50,51,50,51,52,52,52,51,51,52,53,53,57,68,73,100,134,84,78,77,78,74,71,72,74,71,68,69,74,75,79,71,70,64,79,48,78,87,36,67,52,40,44,37,48,50,52,52,51,53,53,40,52,54,51,25,53,51,24,50,77,70,67,33,61,47,59,23,34,16,36,44,16,18,35,51,22,44,23,48,39,22,50,67,50,65,64,30,66,48,55,21,50,51,30,47,52,50,40,52,50,50,52,50,52,52,51,52,52,51,53,53,53,57,68,72,102